Protein 5CU1 (pdb70)

Foldseek 3Di:
DPVLLVQLVVLVVVVCVVDCVNVVVDDDPVDWDFDDADDDDALLLVVLLPDPAFDDDPFVSNSVSVNSCSVVFDWDDPQVPFPDDPLDRRFWTKTWCEDDNHGTYDQFKTKMKTKGDAADKFAWKFAQWKKKKAWRGDWWKKAWPPDDIDIDDHRDMDIDDHGTIMMIHHHHGMTMIMMMTGDPPPDDMDHPCRPDD

B-factor: mean 24.88, std 7.74, range [12.27, 68.09]

CATH classification: 2.60.120.10

Nearest PDB structures (foldseek):
  5cu1-assembly1_A  TM=1.005E+00  e=5.535E-42  Ruegeria pomeroyi DSS-3
  4b29-assembly1_A  TM=9.400E-01  e=4.098E-20  Roseovarius nubinhibens ISM
  4la3-assembly2_B  TM=9.468E-01  e=1.507E-19  Ruegeria lacuscaerulensis ITI-1157
  5jso-assembly1_A  TM=9.497E-01  e=9.433E-19  Ruegeria lacuscaerulensis ITI-1157
  3es1-assembly1_A-2  TM=7.128E-01  e=2.298E-06  Novosphingobium aromaticivorans DSM 12444

Sequence (197 aa):
TDPAFQNLLAEFQALHAREPALAGFVALPDSLTPQPVTPVRIPPAALMESDPDLTTTAYAAIRDAFIAAGAVAQWRLTYQGSRLGADFMDRFACYCLIGEGGPFASDSLAAYVVYMPAGLYYPFHQHPAEEIYFILAGEAEFLMEGHPPRRLGPGDHVFHPSGHPHATRTYDRPFMALVLWRGDLETAPVLTYPEGE

Solvent-accessible surface area: 8522 Å² total; per-residue (Å²): 126,52,100,28,10,104,86,0,22,54,42,0,45,44,0,9,79,137,30,107,27,0,45,63,16,22,77,34,50,104,84,24,95,84,63,130,28,95,92,56,127,18,70,0,0,44,68,3,76,81,35,133,46,10,79,38,108,69,20,43,57,4,45,68,9,0,40,62,0,0,69,41,2,52,4,63,58,33,22,132,82,48,86,26,33,63,91,6,27,60,71,17,1,10,1,3,0,1,11,155,20,0,8,12,31,29,141,55,1,2,0,16,1,6,2,0,14,37,46,9,48,9,4,39,4,48,6,54,1,52,4,9,7,1,0,0,0,2,50,3,26,8,30,30,88,71,108,107,81,106,136,2,12,43,21,53,70,13,78,2,51,65,36,44,14,5,1,3,86,4,103,114,63,4,0,0,0,1,5,0,12,80,58,63,42,166,57,61,18,85,16,32,98,83,170,40,97

Organism: Ruegeria pomeroyi (strain ATCC 700808 / DSM 15171 / DSS-3) (NCBI:txid246200)

Structure (mmCIF, N/CA/C/O backbone):
data_5CU1
#
_entry.id   5CU1
#
_cell.length_a   62.582
_cell.length_b   69.878
_cell.length_c   49.731
_cell.angle_alpha   90.00
_cell.angle_beta   90.00
_cell.angle_gamma   90.00
#
_symmetry.space_group_name_H-M   'P 21 21 2'
#
loop_
_entity.id
_entity.type
_entity.pdbx_description
1 polymer 'DMSP lyase'
2 non-polymer 'FE (III) ION'
3 water water
#
loop_
_atom_site.group_PDB
_atom_site.id
_atom_site.type_symbol
_atom_site.label_atom_id
_atom_site.label_alt_id
_atom_site.label_comp_id
_atom_site.label_asym_id
_atom_site.label_entity_id
_atom_site.label_seq_id
_atom_site.pdbx_PDB_ins_code
_atom_site.Cartn_x
_atom_site.Cartn_y
_atom_site.Cartn_z
_atom_site.occupancy
_atom_site.B_iso_or_equiv
_atom_site.auth_seq_id
_atom_site.auth_comp_id
_atom_site.auth_asym_id
_atom_site.auth_atom_id
_atom_site.pdbx_PDB_model_num
ATOM 1 N N . THR A 1 15 ? -8.214 21.924 -26.350 1.00 45.27 4 THR A N 1
ATOM 2 C CA . THR A 1 15 ? -7.032 21.358 -27.105 1.00 43.00 4 THR A CA 1
ATOM 3 C C . THR A 1 15 ? -6.722 19.910 -27.289 1.00 37.44 4 THR A C 1
ATOM 4 O O . THR A 1 15 ? -6.968 19.599 -28.255 1.00 42.13 4 THR A O 1
ATOM 8 N N . ASP A 1 16 ? -6.119 19.104 -26.436 1.00 32.66 5 ASP A N 1
ATOM 9 C CA . ASP A 1 16 ? -5.806 17.734 -26.738 1.00 33.15 5 ASP A CA 1
ATOM 10 C C . ASP A 1 16 ? -6.997 17.072 -27.003 1.00 37.05 5 ASP A C 1
ATOM 11 O O . ASP A 1 16 ? -7.865 17.139 -26.228 1.00 36.86 5 ASP A O 1
ATOM 16 N N . PRO A 1 17 ? -7.087 16.422 -28.236 1.00 35.54 6 PRO A N 1
ATOM 17 C CA . PRO A 1 17 ? -8.416 15.782 -28.458 1.00 32.02 6 PRO A CA 1
ATOM 18 C C . PRO A 1 17 ? -8.846 14.702 -27.422 1.00 34.28 6 PRO A C 1
ATOM 19 O O . PRO A 1 17 ? -9.932 14.525 -27.377 1.00 38.50 6 PRO A O 1
ATOM 23 N N . ALA A 1 18 ? -7.990 14.029 -26.680 1.00 34.05 7 ALA A N 1
ATOM 24 C CA . ALA A 1 18 ? -8.403 13.247 -25.571 1.00 28.29 7 ALA A CA 1
ATOM 25 C C . ALA A 1 18 ? -9.392 14.134 -24.663 1.00 29.52 7 ALA A C 1
ATOM 26 O O . ALA A 1 18 ? -10.421 13.730 -24.378 1.00 32.97 7 ALA A O 1
ATOM 28 N N . PHE A 1 19 ? -9.020 15.322 -24.238 1.00 29.26 8 PHE A N 1
ATOM 29 C CA . PHE A 1 19 ? -9.773 16.208 -23.443 1.00 27.22 8 PHE A CA 1
ATOM 30 C C . PHE A 1 19 ? -11.013 16.726 -24.036 1.00 29.16 8 PHE A C 1
ATOM 31 O O . PHE A 1 19 ? -11.938 16.793 -23.374 1.00 26.81 8 PHE A O 1
ATOM 39 N N . GLN A 1 20 ? -10.978 16.987 -25.327 1.00 27.01 9 GLN A N 1
ATOM 40 C CA . GLN A 1 20 ? -12.086 17.254 -26.162 1.00 29.35 9 GLN A CA 1
ATOM 41 C C . GLN A 1 20 ? -13.149 16.228 -26.070 1.00 32.10 9 GLN A C 1
ATOM 42 O O . GLN A 1 20 ? -14.075 16.584 -25.620 1.00 33.18 9 GLN A O 1
ATOM 48 N N . ASN A 1 21 ? -12.961 14.966 -26.444 1.00 30.45 10 ASN A N 1
ATOM 49 C CA . ASN A 1 21 ? -13.882 13.961 -26.229 1.00 32.15 10 ASN A CA 1
ATOM 50 C C . ASN A 1 21 ? -14.470 13.803 -24.830 1.00 33.02 10 ASN A C 1
ATOM 51 O O . ASN A 1 21 ? -15.550 13.439 -24.741 1.00 28.42 10 ASN A O 1
ATOM 56 N N . LEU A 1 22 ? -13.653 14.006 -23.804 1.00 30.23 11 LEU A N 1
ATOM 57 C CA . LEU A 1 22 ? -13.967 13.950 -22.392 1.00 29.49 11 LEU A CA 1
ATOM 58 C C . LEU A 1 22 ? -14.970 14.967 -21.925 1.00 28.38 11 LEU A C 1
ATOM 59 O O . LEU A 1 22 ? -15.923 14.592 -21.547 1.00 31.65 11 LEU A O 1
ATOM 64 N N . LEU A 1 23 ? -14.757 16.190 -22.189 1.00 23.70 12 LEU A N 1
ATOM 65 C CA . LEU A 1 23 ? -15.713 17.191 -22.033 1.00 29.63 12 LEU A CA 1
ATOM 66 C C . LEU A 1 23 ? -17.185 16.982 -22.546 1.00 28.18 12 LEU A C 1
ATOM 67 O O . LEU A 1 23 ? -18.077 17.117 -21.869 1.00 28.71 12 LEU A O 1
ATOM 72 N N . ALA A 1 24 ? -17.261 16.610 -23.774 1.00 27.53 13 ALA A N 1
ATOM 73 C CA . ALA A 1 24 ? -18.335 16.108 -24.445 1.00 26.45 13 ALA A CA 1
ATOM 74 C C . ALA A 1 24 ? -19.019 14.886 -23.943 1.00 27.94 13 ALA A C 1
ATOM 75 O O . ALA A 1 24 ? -20.167 14.870 -23.991 1.00 27.22 13 ALA A O 1
ATOM 77 N N . GLU A 1 25 ? -18.273 13.985 -23.332 1.00 26.65 14 GLU A N 1
ATOM 78 C CA . GLU A 1 25 ? -18.869 12.976 -22.573 1.00 28.65 14 GLU A CA 1
ATOM 79 C C . GLU A 1 25 ? -19.399 13.410 -21.193 1.00 29.03 14 GLU A C 1
ATOM 80 O O . GLU A 1 25 ? -20.371 12.968 -20.865 1.00 25.65 14 GLU A O 1
ATOM 86 N N . PHE A 1 26 ? -18.718 14.350 -20.553 1.00 26.29 15 PHE A N 1
ATOM 87 C CA . PHE A 1 26 ? -19.140 15.051 -19.403 1.00 24.16 15 PHE A CA 1
ATOM 88 C C . PHE A 1 26 ? -20.473 15.825 -19.518 1.00 24.71 15 PHE A C 1
ATOM 89 O O . PHE A 1 26 ? -21.267 15.591 -18.744 1.00 21.50 15 PHE A O 1
ATOM 97 N N . GLN A 1 27 ? -20.563 16.674 -20.521 1.00 25.41 16 GLN A N 1
ATOM 98 C CA . GLN A 1 27 ? -21.631 17.566 -20.862 1.00 26.65 16 GLN A CA 1
ATOM 99 C C . GLN A 1 27 ? -22.944 16.855 -21.101 1.00 28.39 16 GLN A C 1
ATOM 100 O O . GLN A 1 27 ? -23.962 17.281 -20.698 1.00 27.96 16 GLN A O 1
ATOM 106 N N . ALA A 1 28 ? -22.837 15.749 -21.806 1.00 26.73 17 ALA A N 1
ATOM 107 C CA . ALA A 1 28 ? -23.911 14.830 -22.056 1.00 24.50 17 ALA A CA 1
ATOM 108 C C . ALA A 1 28 ? -24.308 14.059 -20.976 1.00 25.51 17 ALA A C 1
ATOM 109 O O . ALA A 1 28 ? -25.334 13.902 -20.898 1.00 37.16 17 ALA A O 1
ATOM 111 N N . LEU A 1 29 ? -23.566 13.707 -19.993 1.00 27.73 18 LEU A N 1
ATOM 112 C CA . LEU A 1 29 ? -24.069 12.991 -18.811 1.00 25.76 18 LEU A CA 1
ATOM 113 C C . LEU A 1 29 ? -24.621 13.747 -17.772 1.00 22.14 18 LEU A C 1
ATOM 114 O O . LEU A 1 29 ? -25.387 13.322 -17.125 1.00 24.18 18 LEU A O 1
ATOM 119 N N . HIS A 1 30 ? -24.223 14.927 -17.725 1.00 25.12 19 HIS A N 1
ATOM 120 C CA . HIS A 1 30 ? -24.652 15.923 -16.920 1.00 25.44 19 HIS A CA 1
ATOM 121 C C . HIS A 1 30 ? -26.065 16.203 -17.220 1.00 29.52 19 HIS A C 1
ATOM 122 O O . HIS A 1 30 ? -26.839 16.108 -16.381 1.00 32.65 19 HIS A O 1
ATOM 129 N N . ALA A 1 31 ? -26.297 16.458 -18.433 1.00 23.25 20 ALA A N 1
ATOM 130 C CA . ALA A 1 31 ? -27.513 16.456 -18.946 1.00 29.15 20 ALA A CA 1
ATOM 131 C C . ALA A 1 31 ? -28.427 15.275 -18.767 1.00 32.79 20 ALA A C 1
ATOM 132 O O . ALA A 1 31 ? -29.476 15.524 -18.463 1.00 38.65 20 ALA A O 1
ATOM 134 N N . ARG A 1 32 ? -28.030 14.059 -18.839 1.00 26.82 21 ARG A N 1
ATOM 135 C CA . ARG A 1 32 ? -28.864 12.926 -18.606 1.00 27.27 21 ARG A CA 1
ATOM 136 C C . ARG A 1 32 ? -29.185 12.495 -17.208 1.00 29.50 21 ARG A C 1
ATOM 137 O O . ARG A 1 32 ? -30.028 11.708 -16.981 1.00 29.87 21 ARG A O 1
ATOM 145 N N . GLU A 1 33 ? -28.466 13.060 -16.300 1.00 25.80 22 GLU A N 1
ATOM 146 C CA . GLU A 1 33 ? -28.427 12.735 -14.955 1.00 22.36 22 GLU A CA 1
ATOM 147 C C . GLU A 1 33 ? -28.847 13.800 -14.025 1.00 21.17 22 GLU A C 1
ATOM 148 O O . GLU A 1 33 ? -28.182 14.626 -13.784 1.00 22.49 22 GLU A O 1
ATOM 154 N N . PRO A 1 34 ? -30.012 13.690 -13.417 1.00 23.54 23 PRO A N 1
ATOM 155 C CA . PRO A 1 34 ? -30.577 14.740 -12.575 1.00 22.30 23 PRO A CA 1
ATOM 156 C C . PRO A 1 34 ? -29.826 15.189 -11.347 1.00 22.45 23 PRO A C 1
ATOM 157 O O . PRO A 1 34 ? -29.896 16.271 -10.964 1.00 22.74 23 PRO A O 1
ATOM 161 N N . ALA A 1 35 ? -29.084 14.302 -10.767 1.00 20.86 24 ALA A N 1
ATOM 162 C CA . ALA A 1 35 ? -28.314 14.566 -9.597 1.00 20.23 24 ALA A CA 1
ATOM 163 C C . ALA A 1 35 ? -27.104 15.457 -9.980 1.00 21.56 24 ALA A C 1
ATOM 164 O O . ALA A 1 35 ? -26.786 16.213 -9.278 1.00 24.84 24 ALA A O 1
ATOM 166 N N . LEU A 1 36 ? -26.607 15.371 -11.140 1.00 21.00 25 LEU A N 1
ATOM 167 C CA . LEU A 1 36 ? -25.616 16.237 -11.675 1.00 21.66 25 LEU A CA 1
ATOM 168 C C . LEU A 1 36 ? -26.073 17.622 -12.068 1.00 23.17 25 LEU A C 1
ATOM 169 O O . LEU A 1 36 ? -25.599 18.546 -11.665 1.00 25.43 25 LEU A O 1
ATOM 174 N N . ALA A 1 37 ? -27.086 17.629 -12.861 1.00 28.43 26 ALA A N 1
ATOM 175 C CA . ALA A 1 37 ? -27.786 18.757 -13.375 1.00 24.87 26 ALA A CA 1
ATOM 176 C C . ALA A 1 37 ? -28.497 19.552 -12.336 1.00 22.39 26 ALA A C 1
ATOM 177 O O . ALA A 1 37 ? -28.467 20.650 -12.397 1.00 27.43 26 ALA A O 1
ATOM 179 N N . GLY A 1 38 ? -29.043 18.919 -11.335 1.00 23.11 27 GLY A N 1
ATOM 180 C CA . GLY A 1 38 ? -29.390 19.523 -10.103 1.00 22.95 27 GLY A CA 1
ATOM 181 C C . GLY A 1 38 ? -28.401 20.171 -9.212 1.00 24.20 27 GLY A C 1
ATOM 182 O O . GLY A 1 38 ? -28.731 21.015 -8.564 1.00 28.16 27 GLY A O 1
ATOM 183 N N . PHE A 1 39 ? -27.178 19.733 -9.226 1.00 22.33 28 PHE A N 1
ATOM 184 C CA . PHE A 1 39 ? -26.085 20.302 -8.454 1.00 23.62 28 PHE A CA 1
ATOM 185 C C . PHE A 1 39 ? -25.498 21.569 -8.918 1.00 19.06 28 PHE A C 1
ATOM 186 O O . PHE A 1 39 ? -25.261 22.304 -8.291 1.00 21.28 28 PHE A O 1
ATOM 194 N N . VAL A 1 40 ? -25.408 21.687 -10.151 1.00 22.24 29 VAL A N 1
ATOM 195 C CA . VAL A 1 40 ? -24.752 22.672 -10.918 1.00 25.37 29 VAL A CA 1
ATOM 196 C C . VAL A 1 40 ? -25.234 22.691 -12.427 1.00 29.41 29 VAL A C 1
ATOM 197 O O . VAL A 1 40 ? -25.402 21.813 -13.030 1.00 28.39 29 VAL A O 1
ATOM 201 N N . ALA A 1 41 ? -25.438 23.826 -12.918 1.00 32.13 30 ALA A N 1
ATOM 202 C CA . ALA A 1 41 ? -25.556 24.135 -14.281 1.00 36.25 30 ALA A CA 1
ATOM 203 C C . ALA A 1 41 ? -24.307 24.259 -14.953 1.00 34.10 30 ALA A C 1
ATOM 204 O O . ALA A 1 41 ? -23.418 24.827 -14.489 1.00 35.57 30 ALA A O 1
ATOM 206 N N . LEU A 1 42 ? -24.305 23.677 -16.095 1.00 35.71 31 LEU A N 1
ATOM 207 C CA . LEU A 1 42 ? -23.201 23.628 -17.004 1.00 34.36 31 LEU A CA 1
ATOM 208 C C . LEU A 1 42 ? -23.236 24.898 -17.720 1.00 45.90 31 LEU A C 1
ATOM 209 O O . LEU A 1 42 ? -24.290 25.341 -18.135 1.00 47.85 31 LEU A O 1
ATOM 214 N N . PRO A 1 43 ? -22.011 25.602 -17.692 1.00 50.46 32 PRO A N 1
ATOM 215 C CA . PRO A 1 43 ? -22.100 26.951 -18.234 1.00 46.11 32 PRO A CA 1
ATOM 216 C C . PRO A 1 43 ? -21.992 27.013 -19.616 1.00 49.02 32 PRO A C 1
ATOM 217 O O . PRO A 1 43 ? -22.422 28.003 -20.076 1.00 57.83 32 PRO A O 1
ATOM 221 N N . ASP A 1 44 ? -21.409 26.034 -20.222 1.00 44.73 33 ASP A N 1
ATOM 222 C CA . ASP A 1 44 ? -21.394 25.737 -21.641 1.00 59.82 33 ASP A CA 1
ATOM 223 C C . ASP A 1 44 ? -20.310 26.364 -22.800 1.00 64.76 33 ASP A C 1
ATOM 224 O O . ASP A 1 44 ? -20.384 26.204 -24.019 1.00 59.10 33 ASP A O 1
ATOM 229 N N . SER A 1 45 ? -19.186 26.779 -22.286 1.00 63.59 34 SER A N 1
ATOM 230 C CA . SER A 1 45 ? -18.788 28.063 -21.968 1.00 58.63 34 SER A CA 1
ATOM 231 C C . SER A 1 45 ? -17.680 27.960 -21.036 1.00 52.11 34 SER A C 1
ATOM 232 O O . SER A 1 45 ? -17.655 28.621 -20.082 1.00 55.04 34 SER A O 1
ATOM 235 N N . LEU A 1 46 ? -16.694 27.188 -21.419 1.00 49.90 35 LEU A N 1
ATOM 236 C CA . LEU A 1 46 ? -15.509 27.050 -20.574 1.00 46.03 35 LEU A CA 1
ATOM 237 C C . LEU A 1 46 ? -14.183 27.495 -21.294 1.00 39.95 35 LEU A C 1
ATOM 238 O O . LEU A 1 46 ? -13.873 27.040 -22.290 1.00 46.48 35 LEU A O 1
ATOM 243 N N . THR A 1 47 ? -13.469 28.392 -20.744 1.00 38.58 36 THR A N 1
ATOM 244 C CA . THR A 1 47 ? -12.201 28.857 -21.233 1.00 37.83 36 THR A CA 1
ATOM 245 C C . THR A 1 47 ? -11.079 27.893 -21.217 1.00 37.08 36 THR A C 1
ATOM 246 O O . THR A 1 47 ? -10.690 27.494 -20.178 1.00 36.27 36 THR A O 1
ATOM 250 N N . PRO A 1 48 ? -10.401 27.609 -22.334 1.00 35.45 37 PRO A N 1
ATOM 251 C CA . PRO A 1 48 ? -9.333 26.600 -22.368 1.00 34.76 37 PRO A CA 1
ATOM 252 C C . PRO A 1 48 ? -8.059 26.985 -21.742 1.00 30.45 37 PRO A C 1
ATOM 253 O O . PRO A 1 48 ? -7.943 28.125 -21.762 1.00 37.76 37 PRO A O 1
ATOM 257 N N . GLN A 1 49 ? -7.213 26.112 -21.152 1.00 31.89 38 GLN A N 1
ATOM 258 C CA . GLN A 1 49 ? -6.113 26.428 -20.469 1.00 30.75 38 GLN A CA 1
ATOM 259 C C . GLN A 1 49 ? -5.236 25.325 -20.643 1.00 31.98 38 GLN A C 1
ATOM 260 O O . GLN A 1 49 ? -5.633 24.281 -20.646 1.00 40.43 38 GLN A O 1
ATOM 266 N N . PRO A 1 50 ? -3.917 25.688 -20.808 1.00 33.39 39 PRO A N 1
ATOM 267 C CA . PRO A 1 50 ? -2.992 24.566 -20.861 1.00 34.71 39 PRO A CA 1
ATOM 268 C C . PRO A 1 50 ? -2.779 23.609 -19.570 1.00 37.45 39 PRO A C 1
ATOM 269 O O . PRO A 1 50 ? -2.839 24.066 -18.533 1.00 35.25 39 PRO A O 1
ATOM 273 N N . VAL A 1 51 ? -2.514 22.338 -19.746 1.00 31.77 40 VAL A N 1
ATOM 274 C CA . VAL A 1 51 ? -2.256 21.399 -18.748 1.00 28.78 40 VAL A CA 1
ATOM 275 C C . VAL A 1 51 ? -0.888 20.972 -18.932 1.00 34.65 40 VAL A C 1
ATOM 276 O O . VAL A 1 51 ? -0.658 20.366 -19.794 1.00 40.99 40 VAL A O 1
ATOM 280 N N . THR A 1 52 ? -0.019 21.172 -17.999 1.00 31.18 41 THR A N 1
ATOM 281 C CA . THR A 1 52 ? 1.152 20.369 -17.800 1.00 31.63 41 THR A CA 1
ATOM 282 C C . THR A 1 52 ? 0.993 18.921 -17.344 1.00 33.18 41 THR A C 1
ATOM 283 O O . THR A 1 52 ? 0.695 18.693 -16.293 1.00 33.51 41 THR A O 1
ATOM 287 N N . PRO A 1 53 ? 1.221 17.891 -18.295 1.00 39.85 42 PRO A N 1
ATOM 288 C CA . PRO A 1 53 ? 1.194 16.518 -17.782 1.00 31.63 42 PRO A CA 1
ATOM 289 C C . PRO A 1 53 ? 2.176 16.084 -16.651 1.00 35.16 42 PRO A C 1
ATOM 290 O O . PRO A 1 53 ? 3.302 16.499 -16.611 1.00 30.12 42 PRO A O 1
ATOM 294 N N . VAL A 1 54 ? 1.601 15.319 -15.724 1.00 30.64 43 VAL A N 1
ATOM 295 C CA . VAL A 1 54 ? 2.214 14.652 -14.717 1.00 22.94 43 VAL A CA 1
ATOM 296 C C . VAL A 1 54 ? 1.673 13.258 -14.708 1.00 27.47 43 VAL A C 1
ATOM 297 O O . VAL A 1 54 ? 0.580 13.095 -14.615 1.00 23.82 43 VAL A O 1
ATOM 301 N N . ARG A 1 55 ? 2.550 12.257 -14.862 1.00 31.16 44 ARG A N 1
ATOM 302 C CA . ARG A 1 55 ? 2.269 10.842 -14.706 1.00 23.63 44 ARG A CA 1
ATOM 303 C C . ARG A 1 55 ? 2.702 10.347 -13.410 1.00 25.67 44 ARG A C 1
ATOM 304 O O . ARG A 1 55 ? 3.777 10.682 -12.965 1.00 26.86 44 ARG A O 1
ATOM 312 N N . ILE A 1 56 ? 1.820 9.519 -12.874 1.00 26.68 45 ILE A N 1
ATOM 313 C CA . ILE A 1 56 ? 1.877 8.753 -11.669 1.00 22.23 45 ILE A CA 1
ATOM 314 C C . ILE A 1 56 ? 1.440 7.366 -11.837 1.00 18.39 45 ILE A C 1
ATOM 315 O O . ILE A 1 56 ? 0.780 7.139 -12.566 1.00 19.43 45 ILE A O 1
ATOM 320 N N . PRO A 1 57 ? 1.932 6.455 -11.068 1.00 17.91 46 PRO A N 1
ATOM 321 C CA . PRO A 1 57 ? 1.554 5.060 -11.118 1.00 18.55 46 PRO A CA 1
ATOM 322 C C . PRO A 1 57 ? 0.063 4.671 -11.049 1.00 25.97 46 PRO A C 1
ATOM 323 O O . PRO A 1 57 ? -0.336 3.863 -11.670 1.00 17.72 46 PRO A O 1
ATOM 327 N N . PRO A 1 58 ? -0.667 5.519 -10.166 1.00 23.71 47 PRO A N 1
ATOM 328 C CA . PRO A 1 58 ? -2.080 5.339 -10.224 1.00 20.78 47 PRO A CA 1
ATOM 329 C C . PRO A 1 58 ? -2.762 5.359 -11.501 1.00 21.67 47 PRO A C 1
ATOM 330 O O . PRO A 1 58 ? -3.644 4.831 -11.526 1.00 20.18 47 PRO A O 1
ATOM 334 N N . ALA A 1 59 ? -2.309 6.122 -12.460 1.00 24.84 48 ALA A N 1
ATOM 335 C CA . ALA A 1 59 ? -2.745 6.247 -13.848 1.00 23.11 48 ALA A CA 1
ATOM 336 C C . ALA A 1 59 ? -2.630 4.986 -14.602 1.00 25.07 48 ALA A C 1
ATOM 337 O O . ALA A 1 59 ? -3.456 4.562 -15.058 1.00 28.47 48 ALA A O 1
ATOM 339 N N . ALA A 1 60 ? -1.509 4.365 -14.550 1.00 27.96 49 ALA A N 1
ATOM 340 C CA . ALA A 1 60 ? -1.272 2.995 -14.880 1.00 27.44 49 ALA A CA 1
ATOM 341 C C . ALA A 1 60 ? -2.238 2.048 -14.338 1.00 26.11 49 ALA A C 1
ATOM 342 O O . ALA A 1 60 ? -2.732 1.341 -15.035 1.00 28.34 49 ALA A O 1
ATOM 344 N N . LEU A 1 61 ? -2.466 2.060 -13.080 1.00 22.52 50 LEU A N 1
ATOM 345 C CA . LEU A 1 61 ? -3.536 1.367 -12.454 1.00 19.99 50 LEU A CA 1
ATOM 346 C C . LEU A 1 61 ? -4.933 1.511 -13.043 1.00 20.89 50 LEU A C 1
ATOM 347 O O . LEU A 1 61 ? -5.513 0.631 -13.219 1.00 28.40 50 LEU A O 1
ATOM 352 N N . MET A 1 62 ? -5.403 2.673 -13.269 1.00 23.18 51 MET A N 1
ATOM 353 C CA . MET A 1 62 ? -6.632 2.997 -13.887 1.00 25.22 51 MET A CA 1
ATOM 354 C C . MET A 1 62 ? -6.761 2.508 -15.257 1.00 25.22 51 MET A C 1
ATOM 355 O O . MET A 1 62 ? -7.700 2.044 -15.516 1.00 23.71 51 MET A O 1
ATOM 360 N N . GLU A 1 63 ? -5.753 2.687 -16.067 1.00 20.95 52 GLU A N 1
ATOM 361 C CA . GLU A 1 63 ? -5.713 2.165 -17.343 1.00 27.01 52 GLU A CA 1
ATOM 362 C C . GLU A 1 63 ? -5.701 0.624 -17.552 1.00 30.43 52 GLU A C 1
ATOM 363 O O . GLU A 1 63 ? -6.331 0.115 -18.324 1.00 30.98 52 GLU A O 1
ATOM 369 N N . SER A 1 64 ? -5.013 0.005 -16.700 1.00 24.04 53 SER A N 1
ATOM 370 C CA . SER A 1 64 ? -4.969 -1.325 -16.493 1.00 25.07 53 SER A CA 1
ATOM 371 C C . SER A 1 64 ? -6.092 -2.129 -15.871 1.00 24.27 53 SER A C 1
ATOM 372 O O . SER A 1 64 ? -6.202 -3.129 -16.227 1.00 25.18 53 SER A O 1
ATOM 375 N N . ASP A 1 65 ? -6.791 -1.634 -14.885 1.00 25.34 54 ASP A N 1
ATOM 376 C CA . ASP A 1 65 ? -7.845 -2.310 -14.120 1.00 26.38 54 ASP A CA 1
ATOM 377 C C . ASP A 1 65 ? -8.941 -3.027 -14.969 1.00 21.63 54 ASP A C 1
ATOM 378 O O . ASP A 1 65 ? -9.491 -2.534 -15.786 1.00 19.38 54 ASP A O 1
ATOM 383 N N . PRO A 1 66 ? -8.993 -4.388 -14.715 1.00 22.90 55 PRO A N 1
ATOM 384 C CA . PRO A 1 66 ? -9.926 -5.156 -15.525 1.00 23.71 55 PRO A CA 1
ATOM 385 C C . PRO A 1 66 ? -11.393 -5.216 -15.045 1.00 23.95 55 PRO A C 1
ATOM 386 O O . PRO A 1 66 ? -12.157 -5.805 -15.710 1.00 21.73 55 PRO A O 1
ATOM 390 N N . ASP A 1 67 ? -11.678 -4.551 -13.953 1.00 21.88 56 ASP A N 1
ATOM 391 C CA . ASP A 1 67 ? -12.743 -4.692 -13.115 1.00 20.81 56 ASP A CA 1
ATOM 392 C C . ASP A 1 67 ? -13.438 -3.432 -12.803 1.00 22.12 56 ASP A C 1
ATOM 393 O O . ASP A 1 67 ? -14.054 -3.340 -11.952 1.00 25.60 56 ASP A O 1
ATOM 398 N N . LEU A 1 68 ? -13.274 -2.463 -13.615 1.00 21.96 57 LEU A N 1
ATOM 399 C CA . LEU A 1 68 ? -14.064 -1.220 -13.656 1.00 21.67 57 LEU A CA 1
ATOM 400 C C . LEU A 1 68 ? -15.332 -1.322 -14.620 1.00 19.07 57 LEU A C 1
ATOM 401 O O . LEU A 1 68 ? -15.422 -0.722 -15.540 1.00 22.25 57 LEU A O 1
ATOM 406 N N . THR A 1 69 ? -16.157 -2.260 -14.286 1.00 20.37 58 THR A N 1
ATOM 407 C CA . THR A 1 69 ? -17.578 -2.599 -14.524 1.00 26.74 58 THR A CA 1
ATOM 408 C C . THR A 1 69 ? -18.651 -1.536 -14.514 1.00 23.19 58 THR A C 1
ATOM 409 O O . THR A 1 69 ? -18.733 -0.858 -13.640 1.00 24.54 58 THR A O 1
ATOM 413 N N . THR A 1 70 ? -19.393 -1.447 -15.522 1.00 22.12 59 THR A N 1
ATOM 414 C CA . THR A 1 70 ? -20.501 -0.546 -15.584 1.00 25.60 59 THR A CA 1
ATOM 415 C C . THR A 1 70 ? -21.875 -1.063 -16.166 1.00 38.51 59 THR A C 1
ATOM 416 O O . THR A 1 70 ? -21.990 -2.048 -16.788 1.00 33.98 59 THR A O 1
ATOM 420 N N . THR A 1 71 ? -22.861 -0.193 -16.038 1.00 35.88 60 THR A N 1
ATOM 421 C CA . THR A 1 71 ? -24.167 -0.224 -16.652 1.00 36.04 60 THR A CA 1
ATOM 422 C C . THR A 1 71 ? -24.237 0.669 -17.822 1.00 30.57 60 THR A C 1
ATOM 423 O O . THR A 1 71 ? -24.103 0.279 -18.838 1.00 29.26 60 THR A O 1
ATOM 427 N N . ALA A 1 72 ? -24.347 1.905 -17.583 1.00 33.13 61 ALA A N 1
ATOM 428 C CA . ALA A 1 72 ? -24.606 2.901 -18.516 1.00 27.34 61 ALA A CA 1
ATOM 429 C C . ALA A 1 72 ? -23.573 3.925 -18.853 1.00 24.61 61 ALA A C 1
ATOM 430 O O . ALA A 1 72 ? -23.916 4.716 -19.518 1.00 26.47 61 ALA A O 1
ATOM 432 N N . TYR A 1 73 ? -22.338 3.800 -18.434 1.00 22.79 62 TYR A N 1
ATOM 433 C CA . TYR A 1 73 ? -21.310 4.791 -18.231 1.00 19.29 62 TYR A CA 1
ATOM 434 C C . TYR A 1 73 ? -19.915 4.443 -18.751 1.00 24.06 62 TYR A C 1
ATOM 435 O O . TYR A 1 73 ? -19.049 5.075 -18.505 1.00 25.92 62 TYR A O 1
ATOM 444 N N . ALA A 1 74 ? -19.808 3.525 -19.656 1.00 21.42 63 ALA A N 1
ATOM 445 C CA . ALA A 1 74 ? -18.632 3.162 -20.398 1.00 22.61 63 ALA A CA 1
ATOM 446 C C . ALA A 1 74 ? -18.017 4.131 -21.197 1.00 25.09 63 ALA A C 1
ATOM 447 O O . ALA A 1 74 ? -16.896 4.221 -21.208 1.00 27.22 63 ALA A O 1
ATOM 449 N N . ALA A 1 75 ? -18.729 5.024 -21.809 1.00 28.07 64 ALA A N 1
ATOM 450 C CA . ALA A 1 75 ? -18.078 6.064 -22.614 1.00 27.16 64 ALA A CA 1
ATOM 451 C C . ALA A 1 75 ? -17.127 7.009 -21.945 1.00 29.44 64 ALA A C 1
ATOM 452 O O . ALA A 1 75 ? -16.162 7.253 -22.397 1.00 27.62 64 ALA A O 1
ATOM 454 N N . ILE A 1 76 ? -17.602 7.492 -20.837 1.00 29.83 65 ILE A N 1
ATOM 455 C CA . ILE A 1 76 ? -16.993 8.470 -20.014 1.00 26.04 65 ILE A CA 1
ATOM 456 C C . ILE A 1 76 ? -15.917 7.941 -19.249 1.00 21.75 65 ILE A C 1
ATOM 457 O O . ILE A 1 76 ? -15.025 8.513 -19.190 1.00 26.32 65 ILE A O 1
ATOM 462 N N . ARG A 1 77 ? -16.114 6.816 -18.714 1.00 22.91 66 ARG A N 1
ATOM 463 C CA . ARG A 1 77 ? -15.146 6.017 -18.223 1.00 25.28 66 ARG A CA 1
ATOM 464 C C . ARG A 1 77 ? -13.923 5.826 -19.121 1.00 29.82 66 ARG A C 1
ATOM 465 O O . ARG A 1 77 ? -12.954 6.008 -18.686 1.00 27.41 66 ARG A O 1
ATOM 473 N N . ASP A 1 78 ? -14.094 5.401 -20.336 1.00 30.76 67 ASP A N 1
ATOM 474 C CA . ASP A 1 78 ? -13.117 5.217 -21.358 1.00 27.94 67 ASP A CA 1
ATOM 475 C C . ASP A 1 78 ? -12.407 6.465 -21.731 1.00 28.53 67 ASP A C 1
ATOM 476 O O . ASP A 1 78 ? -11.309 6.515 -21.766 1.00 27.16 67 ASP A O 1
ATOM 481 N N . ALA A 1 79 ? -13.161 7.483 -21.814 1.00 29.82 68 ALA A N 1
ATOM 482 C CA . ALA A 1 79 ? -12.720 8.789 -21.899 1.00 24.26 68 ALA A CA 1
ATOM 483 C C . ALA A 1 79 ? -11.901 9.358 -20.781 1.00 24.04 68 ALA A C 1
ATOM 484 O O . ALA A 1 79 ? -10.961 9.726 -21.035 1.00 26.75 68 ALA A O 1
ATOM 486 N N . PHE A 1 80 ? -12.218 9.098 -19.565 1.00 23.30 69 PHE A N 1
ATOM 487 C CA . PHE A 1 80 ? -11.430 9.320 -18.428 1.00 24.81 69 PHE A CA 1
ATOM 488 C C . PHE A 1 80 ? -9.947 8.635 -18.524 1.00 27.31 69 PHE A C 1
ATOM 489 O O . PHE A 1 80 ? -9.009 9.184 -18.219 1.00 24.49 69 PHE A O 1
ATOM 497 N N . ILE A 1 81 ? -9.911 7.403 -18.897 1.00 22.97 70 ILE A N 1
ATOM 498 C CA . ILE A 1 81 ? -8.832 6.681 -19.250 1.00 19.80 70 ILE A CA 1
ATOM 499 C C . ILE A 1 81 ? -8.002 7.183 -20.365 1.00 22.45 70 ILE A C 1
ATOM 500 O O . ILE A 1 81 ? -6.952 7.269 -20.189 1.00 24.52 70 ILE A O 1
ATOM 505 N N 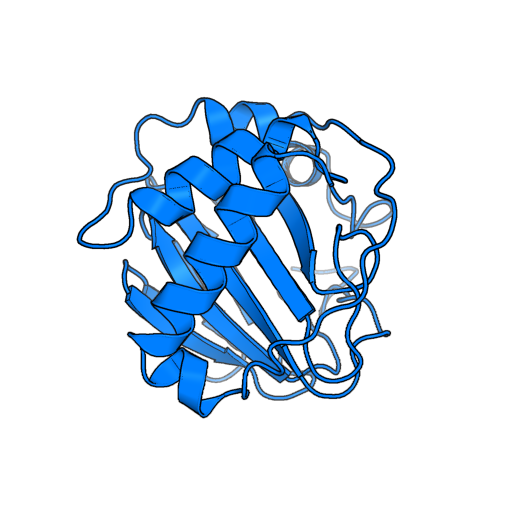. ALA A 1 82 ? -8.552 7.441 -21.494 1.00 22.06 71 ALA A N 1
ATOM 506 C CA . ALA A 1 82 ? -7.930 8.073 -22.578 1.00 25.36 71 ALA A CA 1
ATOM 507 C C . ALA A 1 82 ? -7.227 9.397 -22.388 1.00 23.86 71 ALA A C 1
ATOM 508 O O . ALA A 1 82 ? -6.179 9.481 -22.699 1.00 26.91 71 ALA A O 1
ATOM 510 N N . ALA A 1 83 ? -7.754 10.279 -21.604 1.00 23.66 72 ALA A N 1
ATOM 511 C CA . ALA A 1 83 ? -7.141 11.543 -21.245 1.00 21.78 72 ALA A CA 1
ATOM 512 C C . ALA A 1 83 ? -6.274 11.544 -20.137 1.00 24.28 72 ALA A C 1
ATOM 513 O O . ALA A 1 83 ? -5.692 12.453 -19.968 1.00 26.39 72 ALA A O 1
ATOM 515 N N . GLY A 1 84 ? -6.190 10.417 -19.476 1.00 22.40 73 GLY A N 1
ATOM 516 C CA . GLY A 1 84 ? -5.247 10.057 -18.580 1.00 19.25 73 GLY A CA 1
ATOM 517 C C . GLY A 1 84 ? -3.794 10.187 -18.978 1.00 26.02 73 GLY A C 1
ATOM 518 O O . GLY A 1 84 ? -3.013 10.480 -18.237 1.00 24.42 73 GLY A O 1
ATOM 519 N N . ALA A 1 85 ? -3.562 10.000 -20.222 1.00 24.28 74 ALA A N 1
ATOM 520 C CA . ALA A 1 85 ? -2.301 10.158 -20.847 1.00 26.80 74 ALA A CA 1
ATOM 521 C C . ALA A 1 85 ? -1.803 11.538 -20.954 1.00 26.79 74 ALA A C 1
ATOM 522 O O . ALA A 1 85 ? -0.733 11.717 -20.969 1.00 32.00 74 ALA A O 1
ATOM 524 N N . VAL A 1 86 ? -2.704 12.415 -21.000 1.00 27.78 75 VAL A N 1
ATOM 525 C CA . VAL A 1 86 ? -2.439 13.745 -21.022 1.00 29.15 75 VAL A CA 1
ATOM 526 C C . VAL A 1 86 ? -2.684 14.541 -19.813 1.00 28.38 75 VAL A C 1
ATOM 527 O O . VAL A 1 86 ? -2.264 15.575 -19.805 1.00 29.49 75 VAL A O 1
ATOM 531 N N . ALA A 1 87 ? -3.351 13.990 -18.831 1.00 29.42 76 ALA A N 1
ATOM 532 C CA . ALA A 1 87 ? -3.604 14.601 -17.502 1.00 29.27 76 ALA A CA 1
ATOM 533 C C . ALA A 1 87 ? -2.483 15.030 -16.611 1.00 26.53 76 ALA A C 1
ATOM 534 O O . ALA A 1 87 ? -1.535 14.525 -16.598 1.00 23.01 76 ALA A O 1
ATOM 536 N N . GLN A 1 88 ? -2.773 16.078 -15.925 1.00 26.89 77 GLN A N 1
ATOM 537 C CA . GLN A 1 88 ? -2.175 16.456 -14.702 1.00 24.34 77 GLN A CA 1
ATOM 538 C C . GLN A 1 88 ? -2.662 15.705 -13.427 1.00 23.78 77 GLN A C 1
ATOM 539 O O . GLN A 1 88 ? -3.466 16.102 -12.729 1.00 24.91 77 GLN A O 1
ATOM 545 N N . TRP A 1 89 ? -2.026 14.620 -13.174 1.00 23.49 78 TRP A N 1
ATOM 546 C CA . TRP A 1 89 ? -2.237 13.787 -12.064 1.00 22.79 78 TRP A CA 1
ATOM 547 C C . TRP A 1 89 ? -1.781 14.448 -10.931 1.00 23.36 78 TRP A C 1
ATOM 548 O O . TRP A 1 89 ? -0.918 15.024 -10.948 1.00 25.75 78 TRP A O 1
ATOM 559 N N . ARG A 1 90 ? -2.614 14.469 -9.961 1.00 30.51 79 ARG A N 1
ATOM 560 C CA . ARG A 1 90 ? -2.449 15.068 -8.719 1.00 23.18 79 ARG A CA 1
ATOM 561 C C . ARG A 1 90 ? -1.871 14.246 -7.655 1.00 26.23 79 ARG A C 1
ATOM 562 O O . ARG A 1 90 ? -1.925 13.128 -7.575 1.00 22.95 79 ARG A O 1
ATOM 570 N N . LEU A 1 91 ? -1.274 14.994 -6.798 1.00 29.66 80 LEU A N 1
ATOM 571 C CA . LEU A 1 91 ? -0.619 14.517 -5.639 1.00 30.10 80 LEU A CA 1
ATOM 572 C C . LEU A 1 91 ? -0.906 15.277 -4.398 1.00 32.22 80 LEU A C 1
ATOM 573 O O . LEU A 1 91 ? -0.024 15.654 -3.721 1.00 34.47 80 LEU A O 1
ATOM 578 N N . THR A 1 92 ? -2.150 15.382 -4.032 1.00 21.13 81 THR A N 1
ATOM 579 C CA . THR A 1 92 ? -2.654 15.796 -2.843 1.00 21.34 81 THR A CA 1
ATOM 580 C C . THR A 1 92 ? -2.189 14.864 -1.727 1.00 26.58 81 THR A C 1
ATOM 581 O O . THR A 1 92 ? -2.083 13.725 -1.900 1.00 30.16 81 THR A O 1
ATOM 585 N N . TYR A 1 93 ? -1.928 15.372 -0.581 1.00 30.64 82 TYR A N 1
ATOM 586 C CA . TYR A 1 93 ? -1.584 14.574 0.569 1.00 27.69 82 TYR A CA 1
ATOM 587 C C . TYR A 1 93 ? -0.199 14.149 0.643 1.00 24.79 82 TYR A C 1
ATOM 588 O O . TYR A 1 93 ? 0.081 13.624 1.389 1.00 27.27 82 TYR A O 1
ATOM 597 N N . GLN A 1 94 ? 0.611 14.624 -0.212 1.00 32.98 83 GLN A N 1
ATOM 598 C CA . GLN A 1 94 ? 2.013 14.543 -0.360 1.00 26.16 83 GLN A CA 1
ATOM 599 C C . GLN A 1 94 ? 2.829 14.442 0.787 1.00 26.32 83 GLN A C 1
ATOM 600 O O . GLN A 1 94 ? 3.479 13.472 0.882 1.00 35.84 83 GLN A O 1
ATOM 606 N N . GLY A 1 95 ? 2.842 15.380 1.616 1.00 24.81 84 GLY A N 1
ATOM 607 C CA . GLY A 1 95 ? 3.702 15.375 2.729 1.00 24.54 84 GLY A CA 1
ATOM 608 C C . GLY A 1 95 ? 3.105 15.087 4.013 1.00 25.68 84 GLY A C 1
ATOM 609 O O . GLY A 1 95 ? 3.474 15.555 4.916 1.00 23.99 84 GLY A O 1
ATOM 610 N N . SER A 1 96 ? 2.104 14.268 3.983 1.00 28.25 85 SER A N 1
ATOM 611 C CA . SER A 1 96 ? 1.386 13.708 5.073 1.00 21.22 85 SER A CA 1
ATOM 612 C C . SER A 1 96 ? 1.871 12.382 5.634 1.00 23.65 85 SER A C 1
ATOM 613 O O . SER A 1 96 ? 2.788 11.898 5.329 1.00 22.18 85 SER A O 1
ATOM 616 N N . ARG A 1 97 ? 1.010 11.840 6.462 1.00 23.22 86 ARG A N 1
ATOM 617 C CA . ARG A 1 97 ? 1.030 10.638 7.122 1.00 23.12 86 ARG A CA 1
ATOM 618 C C . ARG A 1 97 ? 0.804 9.447 6.241 1.00 22.58 86 ARG A C 1
ATOM 619 O O . ARG A 1 97 ? 1.185 8.483 6.550 1.00 23.53 86 ARG A O 1
ATOM 627 N N . LEU A 1 98 ? 0.323 9.648 5.089 1.00 19.74 87 LEU A N 1
ATOM 628 C CA . LEU A 1 98 ? 0.131 8.729 4.068 1.00 22.33 87 LEU A CA 1
ATOM 629 C C . LEU A 1 98 ? 1.304 8.402 3.179 1.00 20.55 87 LEU A C 1
ATOM 630 O O . LEU A 1 98 ? 1.952 9.106 2.707 1.00 19.22 87 LEU A O 1
ATOM 635 N N . GLY A 1 99 ? 1.502 7.173 3.127 1.00 25.55 88 GLY A N 1
ATOM 636 C CA . GLY A 1 99 ? 2.599 6.498 2.507 1.00 15.71 88 GLY A CA 1
ATOM 637 C C . GLY A 1 99 ? 2.364 6.113 1.172 1.00 14.73 88 GLY A C 1
ATOM 638 O O . GLY A 1 99 ? 1.423 6.302 0.772 1.00 19.86 88 GLY A O 1
ATOM 639 N N . ALA A 1 100 ? 3.341 5.722 0.543 1.00 18.22 89 ALA A N 1
ATOM 640 C CA . ALA A 1 100 ? 3.242 5.242 -0.751 1.00 19.44 89 ALA A CA 1
ATOM 641 C C . ALA A 1 100 ? 2.278 4.249 -1.111 1.00 18.84 89 ALA A C 1
ATOM 642 O O . ALA A 1 100 ? 2.017 4.202 -2.135 1.00 21.65 89 ALA A O 1
ATOM 644 N N . ASP A 1 101 ? 1.883 3.443 -0.215 1.00 17.38 90 ASP A N 1
ATOM 645 C CA . ASP A 1 101 ? 0.713 2.713 -0.182 1.00 20.25 90 ASP A CA 1
ATOM 646 C C . ASP A 1 101 ? -0.534 3.432 -0.635 1.00 19.89 90 ASP A C 1
ATOM 647 O O . ASP A 1 101 ? -1.164 2.972 -1.405 1.00 26.81 90 ASP A O 1
ATOM 652 N N . PHE A 1 102 ? -0.688 4.625 -0.183 1.00 19.71 91 PHE A N 1
ATOM 653 C CA . PHE A 1 102 ? -1.648 5.535 -0.610 1.00 18.45 91 PHE A CA 1
ATOM 654 C C . PHE A 1 102 ? -1.332 6.287 -1.806 1.00 20.47 91 PHE A C 1
ATOM 655 O O . PHE A 1 102 ? -2.050 6.169 -2.684 1.00 20.07 91 PHE A O 1
ATOM 663 N N . MET A 1 103 ? -0.268 7.059 -1.768 1.00 18.34 92 MET A N 1
ATOM 664 C CA . MET A 1 103 ? 0.190 7.809 -2.780 1.00 16.44 92 MET A CA 1
ATOM 665 C C . MET A 1 103 ? 0.338 7.239 -4.187 1.00 16.17 92 MET A C 1
ATOM 666 O O . MET A 1 103 ? 0.054 7.879 -4.968 1.00 19.89 92 MET A O 1
ATOM 671 N N . ASP A 1 104 ? 0.671 5.998 -4.376 1.00 17.12 93 ASP A N 1
ATOM 672 C CA . ASP A 1 104 ? 0.802 5.240 -5.508 1.00 18.19 93 ASP A CA 1
ATOM 673 C C . ASP A 1 104 ? -0.423 4.391 -6.005 1.00 23.40 93 ASP A C 1
ATOM 674 O O . ASP A 1 104 ? -0.386 3.756 -6.846 1.00 22.40 93 ASP A O 1
ATOM 679 N N . ARG A 1 105 ? -1.507 4.589 -5.397 1.00 22.12 94 ARG A N 1
ATOM 680 C CA . ARG A 1 105 ? -2.788 4.022 -5.590 1.00 23.75 94 ARG A CA 1
ATOM 681 C C . ARG A 1 105 ? -3.987 4.975 -5.800 1.00 21.06 94 ARG A C 1
ATOM 682 O O . ARG A 1 105 ? -4.790 4.743 -6.588 1.00 17.80 94 ARG A O 1
ATOM 690 N N . PHE A 1 106 ? -3.980 6.031 -5.062 1.00 20.77 95 PHE A N 1
ATOM 691 C CA . PHE A 1 106 ? -4.839 7.133 -5.179 1.00 17.20 95 PHE A CA 1
ATOM 692 C C . PHE A 1 106 ? -4.541 8.049 -6.359 1.00 19.05 95 PHE A C 1
ATOM 693 O O . PHE A 1 106 ? -3.683 8.783 -6.353 1.00 16.41 95 PHE A O 1
ATOM 701 N N . ALA A 1 107 ? -5.479 7.922 -7.269 1.00 20.40 96 ALA A N 1
ATOM 702 C CA . ALA A 1 107 ? -5.763 8.497 -8.553 1.00 14.42 96 ALA A CA 1
ATOM 703 C C . ALA A 1 107 ? -6.860 9.556 -8.720 1.00 20.55 96 ALA A C 1
ATOM 704 O O . ALA A 1 107 ? -7.957 9.383 -8.555 1.00 17.39 96 ALA A O 1
ATOM 706 N N . CYS A 1 108 ? -6.362 10.714 -8.990 1.00 20.26 97 CYS A N 1
ATOM 707 C CA . CYS A 1 108 ? -7.023 11.904 -9.280 1.00 20.56 97 CYS A CA 1
ATOM 708 C C . CYS A 1 108 ? -6.432 12.830 -10.243 1.00 27.99 97 CYS A C 1
ATOM 709 O O . CYS A 1 108 ? -5.355 13.107 -10.195 1.00 28.37 97 CYS A O 1
ATOM 712 N N . TYR A 1 109 ? -7.149 13.264 -11.198 1.00 26.06 98 TYR A N 1
ATOM 713 C CA . TYR A 1 109 ? -6.955 14.448 -12.005 1.00 23.72 98 TYR A CA 1
ATOM 714 C C . TYR A 1 109 ? -8.243 15.335 -12.133 1.00 21.68 98 TYR A C 1
ATOM 715 O O . TYR A 1 109 ? -9.223 14.835 -12.014 1.00 19.21 98 TYR A O 1
ATOM 724 N N . CYS A 1 110 ? -8.108 16.663 -12.205 1.00 23.71 99 CYS A N 1
ATOM 725 C CA . CYS A 1 110 ? -8.929 17.761 -12.822 1.00 18.70 99 CYS A CA 1
ATOM 726 C C . CYS A 1 110 ? -9.297 17.691 -14.315 1.00 22.61 99 CYS A C 1
ATOM 727 O O . CYS A 1 110 ? -8.546 17.564 -15.090 1.00 25.56 99 CYS A O 1
ATOM 730 N N . LEU A 1 111 ? -10.555 17.767 -14.624 1.00 21.15 100 LEU A N 1
ATOM 731 C CA . LEU A 1 111 ? -11.058 18.214 -15.849 1.00 19.71 100 LEU A CA 1
ATOM 732 C C . LEU A 1 111 ? -11.513 19.698 -15.895 1.00 26.02 100 LEU A C 1
ATOM 733 O O . LEU A 1 111 ? -11.079 20.356 -16.706 1.00 28.09 100 LEU A O 1
ATOM 738 N N . ILE A 1 112 ? -12.287 20.216 -14.962 1.00 22.45 101 ILE A N 1
ATOM 739 C CA . ILE A 1 112 ? -12.713 21.567 -14.853 1.00 21.01 101 ILE A CA 1
ATOM 740 C C . ILE A 1 112 ? -12.159 22.247 -13.600 1.00 23.99 101 ILE A C 1
ATOM 741 O O . ILE A 1 112 ? -12.561 22.007 -12.682 1.00 26.50 101 ILE A O 1
ATOM 746 N N . GLY A 1 113 ? -11.230 23.133 -13.699 1.00 24.43 102 GLY A N 1
ATOM 747 C CA . GLY A 1 113 ? -10.633 23.890 -12.692 1.00 19.30 102 GLY A CA 1
ATOM 748 C C . GLY A 1 113 ? -9.171 23.872 -12.757 1.00 22.64 102 GLY A C 1
ATOM 749 O O . GLY A 1 113 ? -8.634 23.494 -13.648 1.00 23.95 102 GLY A O 1
ATOM 750 N N . GLU A 1 114 ? -8.602 24.210 -11.668 1.00 20.61 103 GLU A N 1
ATOM 751 C CA . GLU A 1 114 ? -7.168 24.241 -11.408 1.00 21.03 103 GLU A CA 1
ATOM 752 C C . GLU A 1 114 ? -6.448 22.947 -11.748 1.00 27.68 103 GLU A C 1
ATOM 753 O O . GLU A 1 114 ? -6.646 21.916 -11.096 1.00 25.28 103 GLU A O 1
ATOM 759 N N . GLY A 1 115 ? -5.591 23.016 -12.760 1.00 24.51 104 GLY A N 1
ATOM 760 C CA . GLY A 1 115 ? -4.843 21.859 -13.203 1.00 22.81 104 GLY A CA 1
ATOM 761 C C . GLY A 1 115 ? -5.576 21.071 -14.269 1.00 26.21 104 GLY A C 1
ATOM 762 O O . GLY A 1 115 ? -5.106 20.015 -14.688 1.00 25.32 104 GLY A O 1
ATOM 763 N N . GLY A 1 116 ? -6.723 21.584 -14.715 1.00 22.16 105 GLY A N 1
ATOM 764 C CA . GLY A 1 116 ? -7.479 20.936 -15.768 1.00 21.71 105 GLY A CA 1
ATOM 765 C C . GLY A 1 116 ? -7.453 21.707 -17.074 1.00 29.43 105 GLY A C 1
ATOM 766 O O . GLY A 1 116 ? -7.050 22.876 -17.106 1.00 24.78 105 GLY A O 1
ATOM 767 N N . PRO A 1 117 ? -7.872 21.050 -18.172 1.00 30.54 106 PRO A N 1
ATOM 768 C CA . PRO A 1 117 ? -7.882 21.708 -19.485 1.00 29.45 106 PRO A CA 1
ATOM 769 C C . PRO A 1 117 ? -8.879 22.871 -19.626 1.00 29.43 106 PRO A C 1
ATOM 770 O O . PRO A 1 117 ? -8.792 23.613 -20.604 1.00 25.45 106 PRO A O 1
ATOM 774 N N . PHE A 1 118 ? -9.852 23.066 -18.752 1.00 29.48 107 PHE A N 1
ATOM 775 C CA . PHE A 1 118 ? -10.891 24.056 -18.805 1.00 26.83 107 PHE A CA 1
ATOM 776 C C . PHE A 1 118 ? -11.030 24.798 -17.569 1.00 27.38 107 PHE A C 1
ATOM 777 O O . PHE A 1 118 ? -10.821 24.268 -16.604 1.00 26.80 107 PHE A O 1
ATOM 785 N N . ALA A 1 119 ? -11.331 26.056 -17.649 1.00 29.55 108 ALA A N 1
ATOM 786 C CA . ALA A 1 119 ? -11.442 26.865 -16.518 1.00 32.06 108 ALA A CA 1
ATOM 787 C C . ALA A 1 119 ? -12.850 27.264 -16.222 1.00 29.71 108 ALA A C 1
ATOM 788 O O . ALA A 1 119 ? -13.509 27.289 -17.075 1.00 34.68 108 ALA A O 1
ATOM 790 N N . SER A 1 120 ? -13.233 27.555 -14.990 1.00 26.87 109 SER A N 1
ATOM 791 C CA . SER A 1 120 ? -14.606 27.917 -14.521 1.00 23.68 109 SER A CA 1
ATOM 792 C C . SER A 1 120 ? -14.619 28.508 -13.182 1.00 27.39 109 SER A C 1
ATOM 793 O O . SER A 1 120 ? -13.926 28.096 -12.400 1.00 30.29 109 SER A O 1
ATOM 796 N N . ASP A 1 121 ? -15.392 29.527 -12.913 1.00 29.22 110 ASP A N 1
ATOM 797 C CA . ASP A 1 121 ? -15.735 29.977 -11.558 1.00 28.83 110 ASP A CA 1
ATOM 798 C C . ASP A 1 121 ? -16.966 29.430 -10.873 1.00 28.81 110 ASP A C 1
ATOM 799 O O . ASP A 1 121 ? -17.174 29.705 -9.816 1.00 36.05 110 ASP A O 1
ATOM 804 N N . SER A 1 122 ? -17.604 28.548 -11.461 1.00 23.11 111 SER A N 1
ATOM 805 C CA . SER A 1 122 ? -18.752 28.100 -10.946 1.00 26.58 111 SER A CA 1
ATOM 806 C C . SER A 1 122 ? -18.722 26.575 -10.445 1.00 27.66 111 SER A C 1
ATOM 807 O O . SER A 1 122 ? -19.284 26.235 -9.598 1.00 26.62 111 SER A O 1
ATOM 810 N N . LEU A 1 123 ? -17.981 25.775 -11.084 1.00 26.66 112 LEU A N 1
ATOM 811 C CA . LEU A 1 123 ? -17.705 24.413 -10.854 1.00 25.13 112 LEU A CA 1
ATOM 812 C C . LEU A 1 123 ? -16.225 23.977 -11.007 1.00 23.29 112 LEU A C 1
ATOM 813 O O . LEU A 1 123 ? -15.509 24.622 -11.584 1.00 22.76 112 LEU A O 1
ATOM 818 N N . ALA A 1 124 ? -15.859 22.861 -10.445 1.00 21.40 113 ALA A N 1
ATOM 819 C CA . ALA A 1 124 ? -14.861 21.930 -10.869 1.00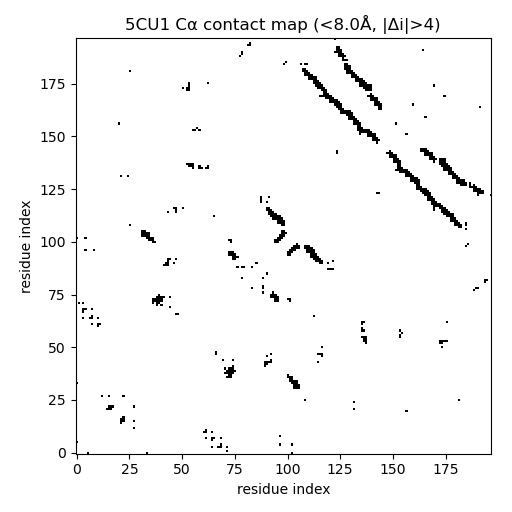 22.83 113 ALA A CA 1
ATOM 820 C C . ALA A 1 124 ? -15.330 20.504 -11.011 1.00 20.80 113 ALA A C 1
ATOM 821 O O . ALA A 1 124 ? -16.251 20.178 -10.585 1.00 19.61 113 ALA A O 1
ATOM 823 N N . ALA A 1 125 ? -14.649 19.810 -11.806 1.00 24.97 114 ALA A N 1
ATOM 824 C CA . ALA A 1 125 ? -14.824 18.478 -12.100 1.00 21.15 114 ALA A CA 1
ATOM 825 C C . ALA A 1 125 ? -13.524 17.804 -12.119 1.00 21.82 114 ALA A C 1
ATOM 826 O O . ALA A 1 125 ? -12.628 18.264 -12.633 1.00 21.10 114 ALA A O 1
ATOM 828 N N . TYR A 1 126 ? -13.594 16.581 -11.620 1.00 19.45 115 TYR A N 1
ATOM 829 C CA . TYR A 1 126 ? -12.621 15.549 -11.334 1.00 20.12 115 TYR A CA 1
ATOM 830 C C . TYR A 1 126 ? -13.113 14.018 -11.592 1.00 15.69 115 TYR A C 1
ATOM 831 O O . TYR A 1 126 ? -14.267 13.717 -11.701 1.00 23.03 115 TYR A O 1
ATOM 840 N N . VAL A 1 127 ? -12.124 13.153 -11.675 1.00 23.45 116 VAL A N 1
ATOM 841 C CA . VAL A 1 127 ? -12.101 11.682 -11.637 1.00 15.97 116 VAL A CA 1
ATOM 842 C C . VAL A 1 127 ? -11.338 11.239 -10.486 1.00 15.28 116 VAL A C 1
ATOM 843 O O . VAL A 1 127 ? -10.391 11.771 -10.248 1.00 16.29 116 VAL A O 1
ATOM 847 N N . VAL A 1 128 ? -11.857 10.290 -9.755 1.00 21.16 117 VAL A N 1
ATOM 848 C CA . VAL A 1 128 ? -11.284 9.446 -8.737 1.00 17.65 117 VAL A CA 1
ATOM 849 C C . VAL A 1 128 ? -11.411 8.072 -9.101 1.00 17.43 117 VAL A C 1
ATOM 850 O O . VAL A 1 128 ? -12.370 7.615 -9.310 1.00 14.10 117 VAL A O 1
ATOM 854 N N . TYR A 1 129 ? -10.266 7.517 -9.168 1.00 17.06 118 TYR A N 1
ATOM 855 C CA . TYR A 1 129 ? -9.941 6.100 -9.099 1.00 18.81 118 TYR A CA 1
ATOM 856 C C . TYR A 1 129 ? -9.281 5.686 -7.898 1.00 16.29 118 TYR A C 1
ATOM 857 O O . TYR A 1 129 ? -8.515 6.290 -7.489 1.00 15.95 118 TYR A O 1
ATOM 866 N N . MET A 1 130 ? -9.778 4.646 -7.431 1.00 12.40 119 MET A N 1
ATOM 867 C CA . MET A 1 130 ? -9.240 3.802 -6.510 1.00 15.96 119 MET A CA 1
ATOM 868 C C . MET A 1 130 ? -9.295 2.333 -6.806 1.00 19.25 119 MET A C 1
ATOM 869 O O . MET A 1 130 ? -10.234 1.781 -6.984 1.00 23.64 119 MET A O 1
ATOM 874 N N . PRO A 1 131 ? -8.051 1.757 -6.638 1.00 20.61 120 PRO A N 1
ATOM 875 C CA . PRO A 1 131 ? -8.019 0.327 -6.701 1.00 20.37 120 PRO A CA 1
ATOM 876 C C . PRO A 1 131 ? -8.674 -0.362 -5.510 1.00 18.27 120 PRO A C 1
ATOM 877 O O . PRO A 1 131 ? -8.854 0.207 -4.657 1.00 15.99 120 PRO A O 1
ATOM 881 N N . ALA A 1 132 ? -8.939 -1.610 -5.589 1.00 18.82 121 ALA A N 1
ATOM 882 C CA . ALA A 1 132 ? -9.253 -2.478 -4.535 1.00 18.28 121 ALA A CA 1
ATOM 883 C C . ALA A 1 132 ? -8.155 -2.553 -3.489 1.00 18.13 121 ALA A C 1
ATOM 884 O O . ALA A 1 132 ? -7.011 -2.234 -3.754 1.00 20.59 121 ALA A O 1
ATOM 886 N N . GLY A 1 133 ? -8.647 -2.845 -2.312 1.00 14.94 122 GLY A N 1
ATOM 887 C CA . GLY A 1 133 ? -7.953 -2.808 -1.080 1.00 13.74 122 GLY A CA 1
ATOM 888 C C . GLY A 1 133 ? -7.288 -1.556 -0.738 1.00 18.01 122 GLY A C 1
ATOM 889 O O . GLY A 1 133 ? -6.369 -1.563 -0.379 1.00 21.25 122 GLY A O 1
ATOM 890 N N . LEU A 1 134 ? -8.001 -0.484 -0.715 1.00 16.54 123 LEU A N 1
ATOM 891 C CA . LEU A 1 134 ? -7.597 0.817 -0.360 1.00 18.18 123 LEU A CA 1
ATOM 892 C C . LEU A 1 134 ? -8.503 1.594 0.599 1.00 17.69 123 LEU A C 1
ATOM 893 O O . LEU A 1 134 ? -9.589 1.564 0.473 1.00 20.69 123 LEU A O 1
ATOM 898 N N . TYR A 1 135 ? -7.968 2.240 1.538 1.00 17.01 124 TYR A N 1
ATOM 899 C CA . TYR A 1 135 ? -8.581 3.183 2.315 1.00 18.63 124 TYR A CA 1
ATOM 900 C C . TYR A 1 135 ? -8.176 4.671 2.098 1.00 20.99 124 TYR A C 1
ATOM 901 O O . TYR A 1 135 ? -7.124 5.045 2.248 1.00 18.70 124 TYR A O 1
ATOM 910 N N . TYR A 1 136 ? -9.112 5.407 1.539 1.00 20.98 125 TYR A N 1
ATOM 911 C CA . TYR A 1 136 ? -9.166 6.837 1.490 1.00 15.44 125 TYR A CA 1
ATOM 912 C C . TYR A 1 136 ? -9.677 7.372 2.882 1.00 17.44 125 TYR A C 1
ATOM 913 O O . TYR A 1 136 ? -10.711 7.341 3.174 1.00 19.35 125 TYR A O 1
ATOM 922 N N . PRO A 1 137 ? -8.644 7.880 3.714 1.00 16.63 126 PRO A N 1
ATOM 923 C CA . PRO A 1 137 ? -9.029 8.319 5.045 1.00 17.74 126 PRO A CA 1
ATOM 924 C C . PRO A 1 137 ? -9.932 9.585 5.097 1.00 19.61 126 PRO A C 1
ATOM 925 O O . PRO A 1 137 ? -9.982 10.240 4.151 1.00 16.50 126 PRO A O 1
ATOM 929 N N . PHE A 1 138 ? -10.641 9.792 6.155 1.00 17.77 127 PHE A N 1
ATOM 930 C CA . PHE A 1 138 ? -11.497 10.962 6.401 1.00 19.76 127 PHE A CA 1
ATOM 931 C C . PHE A 1 138 ? -10.921 12.359 6.008 1.00 22.05 127 PHE A C 1
ATOM 932 O O . PHE A 1 138 ? -9.987 12.736 6.428 1.00 26.12 127 PHE A O 1
ATOM 940 N N . HIS A 1 139 ? -11.524 13.064 5.157 1.00 18.50 128 HIS A N 1
ATOM 941 C CA . HIS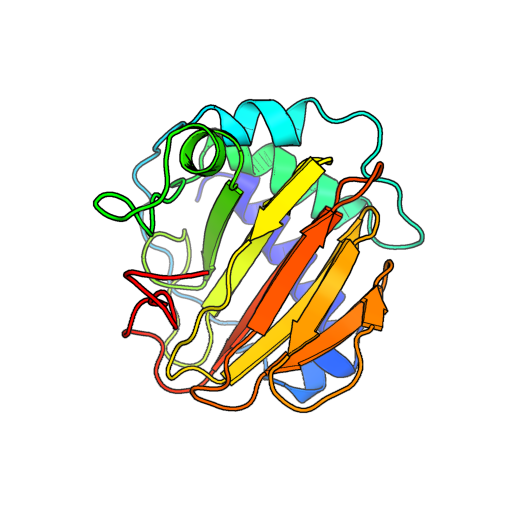 A 1 139 ? -11.071 14.205 4.466 1.00 21.72 128 HIS A CA 1
ATOM 942 C C . HIS A 1 139 ? -12.144 15.227 4.258 1.00 21.20 128 HIS A C 1
ATOM 943 O O . HIS A 1 139 ? -13.212 14.918 4.383 1.00 19.87 128 HIS A O 1
ATOM 950 N N . GLN A 1 140 ? -11.767 16.425 3.969 1.00 18.12 129 GLN A N 1
ATOM 951 C CA . GLN A 1 140 ? -12.579 17.516 4.011 1.00 19.47 129 GLN A CA 1
ATOM 952 C C . GLN A 1 140 ? -12.082 18.763 3.265 1.00 21.86 129 GLN A C 1
ATOM 953 O O . GLN A 1 140 ? -11.014 19.001 3.203 1.00 20.19 129 GLN A O 1
ATOM 959 N N . HIS A 1 141 ? -13.016 19.547 2.873 1.00 21.40 130 HIS A N 1
ATOM 960 C CA . HIS A 1 141 ? -12.945 20.738 2.128 1.00 17.06 130 HIS A CA 1
ATOM 961 C C . HIS A 1 141 ? -14.169 21.626 2.093 1.00 21.19 130 HIS A C 1
ATOM 962 O O . HIS A 1 141 ? -15.219 21.219 2.151 1.00 20.66 130 HIS A O 1
ATOM 969 N N . PRO A 1 142 ? -13.986 22.899 1.953 1.00 20.83 131 PRO A N 1
ATOM 970 C CA . PRO A 1 142 ? -14.995 23.931 1.693 1.00 20.93 131 PRO A CA 1
ATOM 971 C C . PRO A 1 142 ? -15.971 23.874 0.549 1.00 22.29 131 PRO A C 1
ATOM 972 O O . PRO A 1 142 ? -17.004 24.096 0.907 1.00 25.61 131 PRO A O 1
ATOM 976 N N . ALA A 1 143 ? -15.645 23.379 -0.643 1.00 19.08 132 ALA A N 1
ATOM 977 C CA . ALA A 1 143 ? -16.514 23.031 -1.574 1.00 19.67 132 ALA A CA 1
ATOM 978 C C . ALA A 1 143 ? -17.540 22.023 -1.094 1.00 22.11 132 ALA A C 1
ATOM 979 O O . ALA A 1 143 ? -17.253 21.101 -0.601 1.00 18.91 132 ALA A O 1
ATOM 981 N N . GLU A 1 144 ? -18.725 22.275 -1.489 1.00 18.89 133 GLU A N 1
ATOM 982 C CA . GLU A 1 144 ? -19.708 21.314 -1.706 1.00 18.35 133 GLU A CA 1
ATOM 983 C C . GLU A 1 144 ? -19.457 20.387 -2.834 1.00 16.79 133 GLU A C 1
ATOM 984 O O . GLU A 1 144 ? -18.997 20.750 -3.808 1.00 14.89 133 GLU A O 1
ATOM 990 N N . GLU A 1 145 ? -19.784 19.185 -2.548 1.00 12.27 134 GLU A N 1
ATOM 991 C CA . GLU A 1 145 ? -19.476 18.045 -3.326 1.00 15.64 134 GLU A CA 1
ATOM 992 C C . GLU A 1 145 ? -20.515 16.993 -3.693 1.00 16.04 134 GLU A C 1
ATOM 993 O O . GLU A 1 145 ? -21.190 16.654 -3.006 1.00 13.61 134 GLU A O 1
ATOM 999 N N . ILE A 1 146 ? -20.537 16.615 -4.907 1.00 16.83 135 ILE A N 1
ATOM 1000 C CA . ILE A 1 146 ? -21.072 15.376 -5.406 1.00 16.72 135 ILE A CA 1
ATOM 1001 C C . ILE A 1 146 ? -20.152 14.266 -5.955 1.00 16.63 135 ILE A C 1
ATOM 1002 O O . ILE A 1 146 ? -19.469 14.488 -6.762 1.00 18.29 135 ILE A O 1
ATOM 1007 N N . TYR A 1 147 ? -20.205 13.096 -5.421 1.00 15.74 136 TYR A N 1
ATOM 1008 C CA . TYR A 1 147 ? -19.708 11.843 -5.950 1.00 12.50 136 TYR A CA 1
ATOM 1009 C C . TYR A 1 147 ? -20.743 10.947 -6.718 1.00 18.40 136 TYR A C 1
ATOM 1010 O O . TYR A 1 147 ? -21.559 10.363 -6.225 1.00 18.93 136 TYR A O 1
ATOM 1019 N N . PHE A 1 148 ? -20.622 10.946 -7.959 1.00 20.95 137 PHE A N 1
ATOM 1020 C CA . PHE A 1 148 ? -21.240 10.103 -8.938 1.00 19.92 137 PHE A CA 1
ATOM 1021 C C . PHE A 1 148 ? -20.354 8.993 -9.412 1.00 20.91 137 PHE A C 1
ATOM 1022 O O . PHE A 1 148 ? -19.519 9.202 -10.037 1.00 22.36 137 PHE A O 1
ATOM 1030 N N . ILE A 1 149 ? -20.700 7.846 -9.127 1.00 20.16 138 ILE A N 1
ATOM 1031 C CA . ILE A 1 149 ? -20.013 6.657 -9.441 1.00 20.36 138 ILE A CA 1
ATOM 1032 C C . ILE A 1 149 ? -20.221 6.157 -10.941 1.00 22.60 138 ILE A C 1
ATOM 1033 O O . ILE A 1 149 ? -21.266 5.875 -11.367 1.00 22.71 138 ILE A O 1
ATOM 1038 N N . LEU A 1 150 ? -19.148 5.972 -11.633 1.00 18.36 139 LEU A N 1
ATOM 1039 C CA . LEU A 1 150 ? -19.109 5.517 -12.985 1.00 20.03 139 LEU A CA 1
ATOM 1040 C C . LEU A 1 150 ? -18.944 4.031 -13.230 1.00 19.30 139 LEU A C 1
ATOM 1041 O O . LEU A 1 150 ? -19.498 3.578 -14.067 1.00 21.60 139 LEU A O 1
ATOM 1046 N N . ALA A 1 151 ? -18.236 3.348 -12.351 1.00 23.85 140 ALA A N 1
ATOM 1047 C CA . ALA A 1 151 ? -17.490 2.102 -12.401 1.00 17.89 140 ALA A CA 1
ATOM 1048 C C . ALA A 1 151 ? -17.040 1.517 -11.137 1.00 16.12 140 ALA A C 1
ATOM 1049 O O . ALA A 1 151 ? -16.731 2.115 -10.339 1.00 21.83 140 ALA A O 1
ATOM 1051 N N . GLY A 1 152 ? -17.193 0.252 -11.034 1.00 21.07 141 GLY A N 1
ATOM 1052 C CA . GLY A 1 152 ? -17.218 -0.564 -9.857 1.00 21.47 141 GLY A CA 1
ATOM 1053 C C . GLY A 1 152 ? -18.126 -0.252 -8.793 1.00 22.86 141 GLY A C 1
ATOM 1054 O O . GLY A 1 152 ? -19.144 -0.099 -9.023 1.00 18.45 141 GLY A O 1
ATOM 1055 N N . GLU A 1 153 ? -17.565 -0.099 -7.662 1.00 24.50 142 GLU A N 1
ATOM 1056 C CA . GLU A 1 153 ? -18.173 -0.097 -6.409 1.00 21.93 142 GLU A CA 1
ATOM 1057 C C . GLU A 1 153 ? -17.264 0.197 -5.311 1.00 21.72 142 GLU A C 1
ATOM 1058 O O . GLU A 1 153 ? -16.274 -0.135 -5.387 1.00 22.20 142 GLU A O 1
ATOM 1064 N N . ALA A 1 154 ? -17.637 0.882 -4.299 1.00 24.37 143 ALA A N 1
ATOM 1065 C CA . ALA A 1 154 ? -16.950 1.126 -3.097 1.00 21.13 143 ALA A CA 1
ATOM 1066 C C . ALA A 1 154 ? -17.837 1.514 -1.984 1.00 24.81 143 ALA A C 1
ATOM 1067 O O . ALA A 1 154 ? -18.835 1.849 -2.223 1.00 29.02 143 ALA A O 1
ATOM 1069 N N . GLU A 1 155 ? -17.365 1.468 -0.777 1.00 21.16 144 GLU A N 1
ATOM 1070 C CA . GLU A 1 155 ? -17.910 2.100 0.370 1.00 19.92 144 GLU A CA 1
ATOM 1071 C C . GLU A 1 155 ? -17.550 3.554 0.750 1.00 25.98 144 GLU A C 1
ATOM 1072 O O . GLU A 1 155 ? -16.514 3.937 0.845 1.00 22.71 144 GLU A O 1
ATOM 1078 N N . PHE A 1 156 ? -18.571 4.283 0.952 1.00 22.25 145 PHE A N 1
ATOM 1079 C CA . PHE A 1 156 ? -18.614 5.653 1.295 1.00 20.17 145 PHE A CA 1
ATOM 1080 C C . PHE A 1 156 ? -18.926 5.924 2.631 1.00 18.35 145 PHE A C 1
ATOM 1081 O O . PHE A 1 156 ? -19.707 5.468 3.093 1.00 21.83 145 PHE A O 1
ATOM 1089 N N . LEU A 1 157 ? -18.072 6.622 3.271 1.00 22.22 146 LEU A N 1
ATOM 1090 C CA . LEU A 1 157 ? -18.111 6.988 4.635 1.00 19.65 146 LEU A CA 1
ATOM 1091 C C . LEU A 1 157 ? -18.329 8.501 4.800 1.00 18.75 146 LEU A C 1
ATOM 1092 O O . LEU A 1 157 ? -17.988 9.239 4.067 1.00 21.20 146 LEU A O 1
ATOM 1097 N N . MET A 1 158 ? -19.062 8.831 5.764 1.00 20.92 147 MET A N 1
ATOM 1098 C CA . MET A 1 158 ? -19.437 10.200 6.124 1.00 26.85 147 MET A CA 1
ATOM 1099 C C . MET A 1 158 ? -19.707 10.381 7.570 1.00 24.23 147 MET A C 1
ATOM 1100 O O . MET A 1 158 ? -20.520 9.839 7.981 1.00 26.07 147 MET A O 1
ATOM 1105 N N . GLU A 1 159 ? -18.923 11.095 8.263 1.00 21.74 148 GLU A N 1
ATOM 1106 C CA . GLU A 1 159 ? -19.157 11.407 9.650 1.00 34.38 148 GLU A CA 1
ATOM 1107 C C . GLU A 1 159 ? -20.626 11.683 10.078 1.00 30.16 148 GLU A C 1
ATOM 1108 O O . GLU A 1 159 ? -21.219 12.588 9.724 1.00 30.65 148 GLU A O 1
ATOM 1114 N N . GLY A 1 160 ? -21.111 10.790 10.866 1.00 30.83 149 GLY A N 1
ATOM 1115 C CA . GLY A 1 160 ? -22.418 10.844 11.406 1.00 27.43 149 GLY A CA 1
ATOM 1116 C C . GLY A 1 160 ? -23.513 10.273 10.595 1.00 27.89 149 GLY A C 1
ATOM 1117 O O . GLY A 1 160 ? -24.513 10.643 10.917 1.00 33.40 149 GLY A O 1
ATOM 1118 N N . HIS A 1 161 ? -23.307 9.486 9.579 1.00 25.08 150 HIS A N 1
ATOM 1119 C CA . HIS A 1 161 ? -24.298 8.909 8.804 1.00 24.01 150 HIS A CA 1
ATOM 1120 C C . HIS A 1 161 ? -23.896 7.520 8.654 1.00 23.13 150 HIS A C 1
ATOM 1121 O O . HIS A 1 161 ? -22.882 7.260 8.767 1.00 30.68 150 HIS A O 1
ATOM 1128 N N . PRO A 1 162 ? -24.887 6.557 8.549 1.00 29.66 151 PRO A N 1
ATOM 1129 C CA . PRO A 1 162 ? -24.514 5.237 8.057 1.00 23.34 151 PRO A CA 1
ATOM 1130 C C . PRO A 1 162 ? -23.986 5.192 6.677 1.00 26.14 151 PRO A C 1
ATOM 1131 O O . PRO A 1 162 ? -24.308 5.824 5.799 1.00 29.93 151 PRO A O 1
ATOM 1135 N N . PRO A 1 163 ? -22.906 4.328 6.650 1.00 23.90 152 PRO A N 1
ATOM 1136 C CA . PRO A 1 163 ? -22.359 4.016 5.355 1.00 23.34 152 PRO A CA 1
ATOM 1137 C C . PRO A 1 163 ? -23.233 3.458 4.267 1.00 28.05 152 PRO A C 1
ATOM 1138 O O . PRO A 1 163 ? -24.244 2.850 4.569 1.00 27.43 152 PRO A O 1
ATOM 1142 N N . ARG A 1 164 ? -22.821 3.778 3.045 1.00 24.11 153 ARG A N 1
ATOM 1143 C CA . ARG A 1 164 ? -23.406 3.486 1.802 1.00 19.47 153 ARG A CA 1
ATOM 1144 C C . ARG A 1 164 ? -22.387 2.828 0.913 1.00 19.67 153 ARG A C 1
ATOM 1145 O O . ARG A 1 164 ? -21.493 3.286 0.710 1.00 20.10 153 ARG A O 1
ATOM 1153 N N . ARG A 1 165 ? -22.671 1.655 0.462 1.00 22.07 154 ARG A N 1
ATOM 1154 C CA . ARG A 1 165 ? -22.185 0.968 -0.670 1.00 23.85 154 ARG A CA 1
ATOM 1155 C C . ARG A 1 165 ? -22.669 1.477 -1.997 1.00 22.94 154 ARG A C 1
ATOM 1156 O O . ARG A 1 165 ? -23.695 1.506 -2.244 1.00 25.99 154 ARG A O 1
ATOM 1164 N N . LEU A 1 166 ? -21.773 1.948 -2.770 1.00 25.33 155 LEU A N 1
ATOM 1165 C CA . LEU A 1 166 ? -22.001 2.694 -3.976 1.00 24.34 155 LEU A CA 1
ATOM 1166 C C . LEU A 1 166 ? -21.544 2.098 -5.254 1.00 25.60 155 LEU A C 1
ATOM 1167 O O . LEU A 1 166 ? -20.463 2.038 -5.523 1.00 26.35 155 LEU A O 1
ATOM 1172 N N . GLY A 1 167 ? -22.491 1.690 -6.015 1.00 20.08 156 GLY A N 1
ATOM 1173 C CA . GLY A 1 167 ? -22.367 1.401 -7.316 1.00 19.43 156 GLY A CA 1
ATOM 1174 C C . GLY A 1 167 ? -22.518 2.456 -8.252 1.00 21.74 156 GLY A C 1
ATOM 1175 O O . GLY A 1 167 ? -22.771 3.410 -8.010 1.00 23.43 156 GLY A O 1
ATOM 1176 N N . PRO A 1 168 ? -22.425 1.946 -9.546 1.00 19.85 157 PRO A N 1
ATOM 1177 C CA . PRO A 1 168 ? -22.762 2.844 -10.644 1.00 22.07 157 PRO A CA 1
ATOM 1178 C C . PRO A 1 168 ? -24.194 3.322 -10.980 1.00 24.39 157 PRO A C 1
ATOM 1179 O O . PRO A 1 168 ? -25.051 2.668 -10.864 1.00 21.05 157 PRO A O 1
ATOM 1183 N N . GLY A 1 169 ? -24.218 4.536 -11.466 1.00 21.81 158 GLY A N 1
ATOM 1184 C CA . GLY A 1 169 ? -24.953 5.695 -11.150 1.00 24.46 158 GLY A CA 1
ATOM 1185 C C . GLY A 1 169 ? -25.459 6.079 -9.823 1.00 26.98 158 GLY A C 1
ATOM 1186 O O . GLY A 1 169 ? -26.272 6.890 -9.715 1.00 25.26 158 GLY A O 1
ATOM 1187 N N . ASP A 1 170 ? -24.904 5.553 -8.750 1.00 22.54 159 ASP A N 1
ATOM 1188 C CA . ASP A 1 170 ? -25.117 5.990 -7.371 1.00 19.82 159 ASP A CA 1
ATOM 1189 C C . ASP A 1 170 ? -24.375 7.260 -7.107 1.00 22.27 159 ASP A C 1
ATOM 1190 O O . ASP A 1 170 ? -23.546 7.539 -7.795 1.00 19.69 159 ASP A O 1
ATOM 1195 N N . HIS A 1 171 ? -24.823 8.001 -6.150 1.00 20.89 160 HIS A N 1
ATOM 1196 C CA . HIS A 1 171 ? -24.266 9.281 -5.744 1.00 24.04 160 HIS A CA 1
ATOM 1197 C C . HIS A 1 171 ? -24.502 9.689 -4.273 1.00 21.41 160 HIS A C 1
ATOM 1198 O O . HIS A 1 171 ? -25.376 9.455 -3.712 1.00 17.02 160 HIS A O 1
ATOM 1205 N N . VAL A 1 172 ? -23.531 10.328 -3.775 1.00 21.43 161 VAL A N 1
ATOM 1206 C CA . VAL A 1 172 ? -23.442 10.932 -2.496 1.00 18.12 161 VAL A CA 1
ATOM 1207 C C . VAL A 1 172 ? -23.055 12.438 -2.481 1.00 19.16 161 VAL A C 1
ATOM 1208 O O . VAL A 1 172 ? -22.199 12.883 -3.077 1.00 17.44 161 VAL A O 1
ATOM 1212 N N . PHE A 1 173 ? -23.792 13.143 -1.685 1.00 20.26 162 PHE A N 1
ATOM 1213 C CA . PHE A 1 173 ? -23.598 14.549 -1.41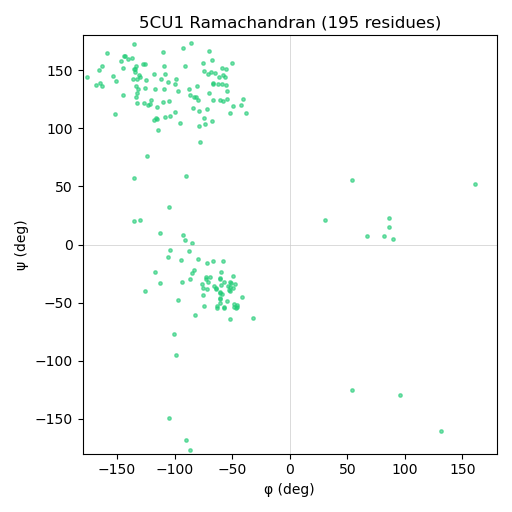5 1.00 22.51 162 PHE A CA 1
ATOM 1214 C C . PHE A 1 173 ? -22.797 14.862 -0.130 1.00 17.09 162 PHE A C 1
ATOM 1215 O O . PHE A 1 173 ? -23.021 14.386 0.790 1.00 17.35 162 PHE A O 1
ATOM 1223 N N . HIS A 1 174 ? -21.877 15.693 -0.231 1.00 19.16 163 HIS A N 1
ATOM 1224 C CA . HIS A 1 174 ? -20.984 16.136 0.827 1.00 19.81 163 HIS A CA 1
ATOM 1225 C C . HIS A 1 174 ? -21.198 17.547 1.139 1.00 20.62 163 HIS A C 1
ATOM 1226 O O . HIS A 1 174 ? -20.773 18.318 0.553 1.00 21.27 163 HIS A O 1
ATOM 1233 N N . PRO A 1 175 ? -22.002 17.810 2.250 1.00 19.85 164 PRO A N 1
ATOM 1234 C CA . PRO A 1 175 ? -21.985 19.169 2.760 1.00 18.72 164 PRO A CA 1
ATOM 1235 C C . PRO A 1 175 ? -20.541 19.858 3.049 1.00 21.95 164 PRO A C 1
ATOM 1236 O O . PRO A 1 175 ? -19.621 19.168 3.128 1.00 21.27 164 PRO A O 1
ATOM 1240 N N . SER A 1 176 ? -20.406 21.154 3.063 1.00 13.54 165 SER A N 1
ATOM 1241 C CA . SER A 1 176 ? -19.187 21.824 3.263 1.00 18.21 165 SER A CA 1
ATOM 1242 C C . SER A 1 176 ? -18.497 21.440 4.475 1.00 20.40 165 SER A C 1
ATOM 1243 O O . SER A 1 176 ? -19.127 21.385 5.426 1.00 21.03 165 SER A O 1
ATOM 1246 N N . GLY A 1 177 ? -17.209 21.151 4.420 1.00 18.71 166 GLY A N 1
ATOM 1247 C CA . GLY A 1 177 ? -16.414 20.740 5.496 1.00 14.39 166 GLY A CA 1
ATOM 1248 C C . GLY A 1 177 ? -16.667 19.417 6.131 1.00 17.46 166 GLY A C 1
ATOM 1249 O O . GLY A 1 177 ? -16.123 19.118 7.025 1.00 18.84 166 GLY A O 1
ATOM 1250 N N . HIS A 1 178 ? -17.510 18.663 5.571 1.00 17.25 167 HIS A N 1
ATOM 1251 C CA . HIS A 1 178 ? -18.031 17.476 6.131 1.00 21.65 167 HIS A CA 1
ATOM 1252 C C . HIS A 1 178 ? -17.105 16.358 5.859 1.00 22.39 167 HIS A C 1
ATOM 1253 O O . HIS A 1 178 ? -16.759 16.140 4.821 1.00 24.58 167 HIS A O 1
ATOM 1260 N N . PRO A 1 179 ? -16.588 15.803 7.009 1.00 21.01 168 PRO A N 1
ATOM 1261 C CA . PRO A 1 179 ? -15.681 14.666 6.789 1.00 19.20 168 PRO A CA 1
ATOM 1262 C C . PRO A 1 179 ? -16.187 13.390 6.008 1.00 21.82 168 PRO A C 1
ATOM 1263 O O . PRO A 1 179 ? -17.142 12.957 6.308 1.00 24.24 168 PRO A O 1
ATOM 1267 N N . HIS A 1 180 ? -15.548 13.005 4.962 1.00 18.77 169 HIS A N 1
ATOM 1268 C CA . HIS A 1 180 ? -15.952 11.805 4.240 1.00 21.19 169 HIS A CA 1
ATOM 1269 C C . HIS 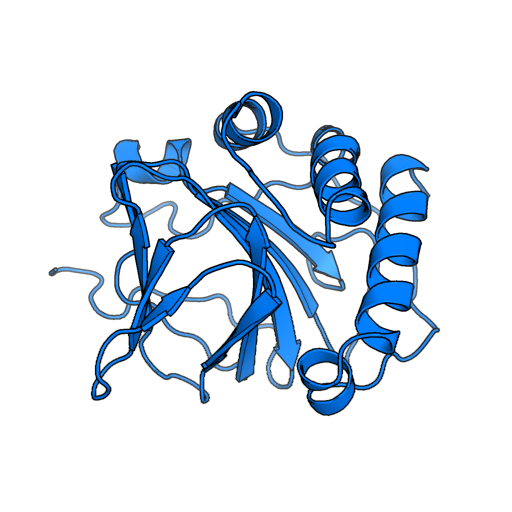A 1 180 ? -14.755 10.890 3.901 1.00 20.76 169 HIS A C 1
ATOM 1270 O O . HIS A 1 180 ? -13.613 11.353 3.778 1.00 17.05 169 HIS A O 1
ATOM 1277 N N . ALA A 1 181 ? -15.024 9.590 3.762 1.00 20.57 170 ALA A N 1
ATOM 1278 C CA . ALA A 1 181 ? -13.965 8.604 3.493 1.00 20.71 170 ALA A CA 1
ATOM 1279 C C . ALA A 1 181 ? -14.449 7.571 2.507 1.00 21.34 170 ALA A C 1
ATOM 1280 O O . ALA A 1 181 ? -15.659 7.390 2.330 1.00 23.79 170 ALA A O 1
ATOM 1282 N N . THR A 1 182 ? -13.509 6.892 1.863 1.00 18.51 171 THR A N 1
ATOM 1283 C CA . THR A 1 182 ? -13.856 5.782 0.983 1.00 18.82 171 THR A CA 1
ATOM 1284 C C . THR A 1 182 ? -12.971 4.589 1.272 1.00 17.01 171 THR A C 1
ATOM 1285 O O . THR A 1 182 ? -11.796 4.751 1.596 1.00 17.64 171 THR A O 1
ATOM 1289 N N . ARG A 1 183 ? -13.562 3.398 1.190 1.00 20.78 172 ARG A N 1
ATOM 1290 C CA . ARG A 1 183 ? -12.843 2.129 1.320 1.00 17.11 172 ARG A CA 1
ATOM 1291 C C . ARG A 1 183 ? -13.279 1.191 0.215 1.00 15.57 172 ARG A C 1
ATOM 1292 O O . ARG A 1 183 ? -14.471 0.981 0.007 1.00 21.92 172 ARG A O 1
ATOM 1300 N N . THR A 1 184 ? -12.314 0.655 -0.521 1.00 18.00 173 THR A N 1
ATOM 1301 C CA . THR A 1 184 ? -12.589 -0.402 -1.484 1.00 17.65 173 THR A CA 1
ATOM 1302 C C . THR A 1 184 ? -12.234 -1.737 -0.848 1.00 16.68 173 THR A C 1
ATOM 1303 O O . THR A 1 184 ? -11.253 -1.846 -0.096 1.00 17.07 173 THR A O 1
ATOM 1307 N N . TYR A 1 185 ? -13.041 -2.748 -1.135 1.00 17.46 174 TYR A N 1
ATOM 1308 C CA . TYR A 1 185 ? -12.744 -4.097 -0.675 1.00 21.43 174 TYR A CA 1
ATOM 1309 C C . TYR A 1 185 ? -12.087 -4.903 -1.797 1.00 20.53 174 TYR A C 1
ATOM 1310 O O . TYR A 1 185 ? -10.873 -4.806 -2.004 1.00 25.57 174 TYR A O 1
ATOM 1319 N N . ASP A 1 186 ? -12.866 -5.673 -2.545 1.00 23.70 175 ASP A N 1
ATOM 1320 C CA . ASP A 1 186 ? -12.279 -6.459 -3.641 1.00 24.95 175 ASP A CA 1
ATOM 1321 C C . ASP A 1 186 ? -12.556 -5.871 -5.015 1.00 24.75 175 ASP A C 1
ATOM 1322 O O . ASP A 1 186 ? -12.051 -6.375 -6.019 1.00 20.72 175 ASP A O 1
ATOM 1327 N N . ARG A 1 187 ? -13.360 -4.806 -5.045 1.00 26.10 176 ARG A N 1
ATOM 1328 C CA . ARG A 1 187 ? -13.672 -4.072 -6.272 1.00 23.27 176 ARG A CA 1
ATOM 1329 C C . ARG A 1 187 ? -13.001 -2.697 -6.310 1.00 17.09 176 ARG A C 1
ATOM 1330 O O . ARG A 1 187 ? -12.820 -2.072 -5.280 1.00 15.25 176 ARG A O 1
ATOM 1338 N N . PRO A 1 188 ? -12.622 -2.232 -7.504 1.00 19.19 177 PRO A N 1
ATOM 1339 C CA . PRO A 1 188 ? -12.245 -0.823 -7.704 1.00 22.35 177 PRO A CA 1
ATOM 1340 C C . PRO A 1 188 ? -13.462 0.043 -7.978 1.00 21.42 177 PRO A C 1
ATOM 1341 O O . PRO A 1 188 ? -14.566 -0.494 -8.104 1.00 24.11 177 PRO A O 1
ATOM 1345 N N . PHE A 1 189 ? -13.271 1.359 -8.039 1.00 22.27 178 PHE A N 1
ATOM 1346 C CA . PHE A 1 189 ? -14.294 2.255 -8.588 1.00 19.82 178 PHE A CA 1
ATOM 1347 C C . PHE A 1 189 ? -13.648 3.431 -9.294 1.00 18.52 178 PHE A C 1
ATOM 1348 O O . PHE A 1 189 ? -12.480 3.770 -9.057 1.00 15.74 178 PHE A O 1
ATOM 1356 N N . MET A 1 190 ? -14.425 4.030 -10.187 1.00 21.60 179 MET A N 1
ATOM 1357 C CA . MET A 1 190 ? -14.138 5.351 -10.725 1.00 17.48 179 MET A CA 1
ATOM 1358 C C . MET A 1 190 ? -15.357 6.222 -10.483 1.00 18.80 179 MET A C 1
ATOM 1359 O O . MET A 1 190 ? -16.493 5.744 -10.592 1.00 19.29 179 MET A O 1
ATOM 1364 N N . ALA A 1 191 ? -15.135 7.489 -10.143 1.00 21.61 180 ALA A N 1
ATOM 1365 C CA . ALA A 1 191 ? -16.242 8.429 -9.958 1.00 17.74 180 ALA A CA 1
ATOM 1366 C C . ALA A 1 191 ? -15.967 9.750 -10.622 1.00 18.29 180 ALA A C 1
ATOM 1367 O O . ALA A 1 191 ? -14.823 10.166 -10.762 1.00 21.42 180 ALA A O 1
ATOM 1369 N N . LEU A 1 192 ? -17.039 10.400 -11.035 1.00 19.77 181 LEU A N 1
ATOM 1370 C CA . LEU A 1 192 ? -17.024 11.809 -11.349 1.00 15.85 181 LEU A CA 1
ATOM 1371 C C . LEU A 1 192 ? -17.293 12.543 -10.056 1.00 18.80 181 LEU A C 1
ATOM 1372 O O . LEU A 1 192 ? -18.189 12.151 -9.305 1.00 17.85 181 LEU A O 1
ATOM 1377 N N . VAL A 1 193 ? -16.496 13.579 -9.789 1.00 19.03 182 VAL A N 1
ATOM 1378 C CA . VAL A 1 193 ? -16.645 14.419 -8.612 1.00 16.90 182 VAL A CA 1
ATOM 1379 C C . VAL A 1 193 ? -16.828 15.878 -9.019 1.00 20.38 182 VAL A C 1
ATOM 1380 O O . VAL A 1 193 ? -15.956 16.432 -9.666 1.00 20.97 182 VAL A O 1
ATOM 1384 N N . LEU A 1 194 ? -17.960 16.483 -8.648 1.00 18.58 183 LEU A N 1
ATOM 1385 C CA . LEU A 1 194 ? -18.237 17.894 -8.929 1.00 14.29 183 LEU A CA 1
ATOM 1386 C C . LEU A 1 194 ? -18.105 18.749 -7.685 1.00 14.55 183 LEU A C 1
ATOM 1387 O O . LEU A 1 194 ? -18.502 18.330 -6.610 1.00 13.42 183 LEU A O 1
ATOM 1392 N N . TRP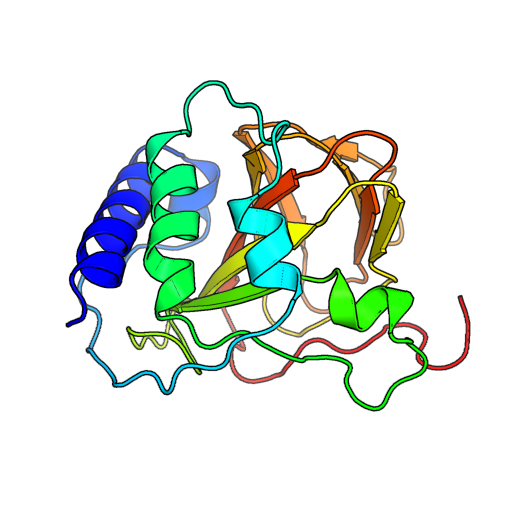 A 1 195 ? -17.522 19.938 -7.847 1.00 20.81 184 TRP A N 1
ATOM 1393 C CA . TRP A 1 195 ? -17.384 20.933 -6.781 1.00 18.19 184 TRP A CA 1
ATOM 1394 C C . TRP A 1 195 ? -18.133 22.209 -7.128 1.00 20.94 184 TRP A C 1
ATOM 1395 O O . TRP A 1 195 ? -18.216 22.609 -8.293 1.00 16.38 184 TRP A O 1
ATOM 1406 N N . ARG A 1 196 ? -18.655 22.859 -6.100 1.00 20.90 185 ARG A N 1
ATOM 1407 C CA . ARG A 1 196 ? -19.293 24.143 -6.271 1.00 17.24 185 ARG A CA 1
ATOM 1408 C C . ARG A 1 196 ? -18.983 24.936 -5.024 1.00 18.37 185 ARG A C 1
ATOM 1409 O O . ARG 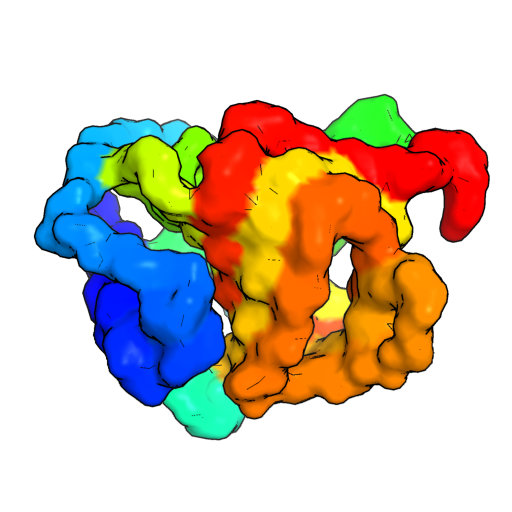A 1 196 ? -18.747 24.350 -3.968 1.00 15.71 185 ARG A O 1
ATOM 1417 N N . GLY A 1 197 ? -18.944 26.261 -5.153 1.00 18.87 186 GLY A N 1
ATOM 1418 C CA . GLY A 1 197 ? -18.632 27.123 -4.035 1.00 20.51 186 GLY A CA 1
ATOM 1419 C C . GLY A 1 197 ? -17.169 27.504 -4.003 1.00 18.03 186 GLY A C 1
ATOM 1420 O O . GLY A 1 197 ? -16.629 27.953 -4.998 1.00 22.27 186 GLY A O 1
ATOM 1421 N N . ASP A 1 198 ? -16.533 27.335 -2.853 1.00 17.31 187 ASP A N 1
ATOM 1422 C CA . ASP A 1 198 ? -15.103 27.597 -2.711 1.00 21.12 187 ASP A CA 1
ATOM 1423 C C . ASP A 1 198 ? -14.304 26.500 -3.395 1.00 18.96 187 ASP A C 1
ATOM 1424 O O . ASP A 1 198 ? -14.191 25.403 -2.873 1.00 20.95 187 ASP A O 1
ATOM 1429 N N . LEU A 1 199 ? -13.763 26.807 -4.569 1.00 18.77 188 LEU A N 1
ATOM 1430 C CA . LEU A 1 199 ? -13.081 25.829 -5.412 1.00 19.42 188 LEU A CA 1
ATOM 1431 C C . LEU A 1 199 ? -11.584 25.827 -5.174 1.00 21.41 188 LEU A C 1
ATOM 1432 O O . LEU A 1 199 ? -10.872 24.921 -5.598 1.00 24.26 188 LEU A O 1
ATOM 1437 N N . GLU A 1 200 ? -11.114 26.850 -4.480 1.00 24.83 189 GLU A N 1
ATOM 1438 C CA . GLU A 1 200 ? -9.685 27.117 -4.389 1.00 31.81 189 GLU A CA 1
ATOM 1439 C C . GLU A 1 200 ? -9.005 26.349 -3.256 1.00 25.87 189 GLU A C 1
ATOM 1440 O O . GLU A 1 200 ? -7.842 25.996 -3.368 1.00 26.11 189 GLU A O 1
ATOM 1446 N N . THR A 1 201 ? -9.744 26.063 -2.188 1.00 27.96 190 THR A N 1
ATOM 1447 C CA . THR A 1 201 ? -9.194 25.386 -1.000 1.00 26.41 190 THR A CA 1
ATOM 1448 C C . THR A 1 201 ? -9.056 23.870 -1.189 1.00 27.14 190 THR A C 1
ATOM 1449 O O . THR A 1 201 ? -10.054 23.165 -1.336 1.00 32.22 190 THR A O 1
ATOM 1453 N N . ALA A 1 202 ? -7.823 23.365 -1.182 1.00 23.00 191 ALA A N 1
ATOM 1454 C CA . ALA A 1 202 ? -7.594 21.927 -1.373 1.00 28.83 191 ALA A CA 1
ATOM 1455 C C . ALA A 1 202 ? -8.101 21.091 -0.187 1.00 24.57 191 ALA A C 1
ATOM 1456 O O . ALA A 1 202 ? -8.076 21.547 0.954 1.00 31.46 191 ALA A O 1
ATOM 1458 N N . PRO A 1 203 ? -8.559 19.858 -0.453 1.00 27.56 192 PRO A N 1
ATOM 1459 C CA . PRO A 1 203 ? -8.939 18.924 0.626 1.00 23.15 192 PRO A CA 1
ATOM 1460 C C . PRO A 1 203 ? -7.803 18.661 1.628 1.00 23.23 192 PRO A C 1
ATOM 1461 O O . PRO A 1 203 ? -6.631 18.634 1.240 1.00 19.38 192 PRO A O 1
ATOM 1465 N N . VAL A 1 204 ? -8.149 18.504 2.905 1.00 21.85 193 VAL A N 1
ATOM 1466 C CA . VAL A 1 204 ? -7.170 18.140 3.929 1.00 23.73 193 VAL A CA 1
ATOM 1467 C C . VAL A 1 204 ? -7.669 16.920 4.710 1.00 28.99 193 VAL A C 1
ATOM 1468 O O . VAL A 1 204 ? -8.874 16.659 4.769 1.00 26.89 193 VAL A O 1
ATOM 1472 N N . LEU A 1 205 ? -6.747 16.161 5.290 1.00 22.56 194 LEU A N 1
ATOM 1473 C CA . LEU A 1 205 ? -7.123 15.025 6.117 1.00 22.69 194 LEU A CA 1
ATOM 1474 C C . LEU A 1 205 ? -7.830 15.519 7.381 1.00 27.41 194 LEU A C 1
ATOM 1475 O O . LEU A 1 205 ? -7.405 16.508 7.976 1.00 28.80 194 LEU A O 1
ATOM 1480 N N . THR A 1 206 ? -8.909 14.857 7.792 1.00 21.24 195 THR A N 1
ATOM 1481 C CA . THR A 1 206 ? -9.608 15.291 8.997 1.00 25.21 195 THR A CA 1
ATOM 1482 C C . THR A 1 206 ? -8.750 14.967 10.225 1.00 26.65 195 THR A C 1
ATOM 1483 O O . THR A 1 206 ? -8.748 15.700 11.216 1.00 23.21 195 THR A O 1
ATOM 1487 N N . TYR A 1 207 ? -7.996 13.875 10.140 1.00 29.97 196 TYR A N 1
ATOM 1488 C CA . TYR A 1 207 ? -7.128 13.459 11.234 1.00 24.07 196 TYR A CA 1
ATOM 1489 C C . TYR A 1 207 ? -5.685 13.309 10.763 1.00 23.98 196 TYR A C 1
ATOM 1490 O O . TYR A 1 207 ? -5.206 12.196 10.574 1.00 24.14 196 TYR A O 1
ATOM 1499 N N . PRO A 1 208 ? -4.980 14.435 10.581 1.00 25.15 197 PRO A N 1
ATOM 1500 C CA . PRO A 1 208 ? -3.608 14.389 10.056 1.00 29.18 197 PRO A CA 1
ATOM 1501 C C . PRO A 1 208 ? -2.639 13.543 10.894 1.00 29.35 197 PRO A C 1
ATOM 1502 O O . PRO A 1 208 ? -1.567 13.194 10.399 1.00 34.22 197 PRO A O 1
ATOM 1506 N N . GLU A 1 209 ? -3.020 13.184 12.114 1.00 26.82 198 GLU A N 1
ATOM 1507 C CA . GLU A 1 209 ? -2.137 12.426 12.983 1.00 28.24 198 GLU A CA 1
ATOM 1508 C C . GLU A 1 209 ? -2.671 11.046 13.333 1.00 37.85 198 GLU A C 1
ATOM 1509 O O . GLU A 1 209 ? -1.894 10.153 13.675 1.00 41.12 198 GLU A O 1
ATOM 1515 N N . GLY A 1 210 ? -3.987 10.867 13.251 1.00 35.98 199 GLY A N 1
ATOM 1516 C CA . GLY A 1 210 ? -4.603 9.645 13.739 1.00 35.61 199 GLY A CA 1
ATOM 1517 C C . GLY A 1 210 ? -5.055 8.669 12.678 1.00 33.14 199 GLY A C 1
ATOM 1518 O O . GLY A 1 210 ? -4.431 8.565 11.629 1.00 38.38 199 GLY A 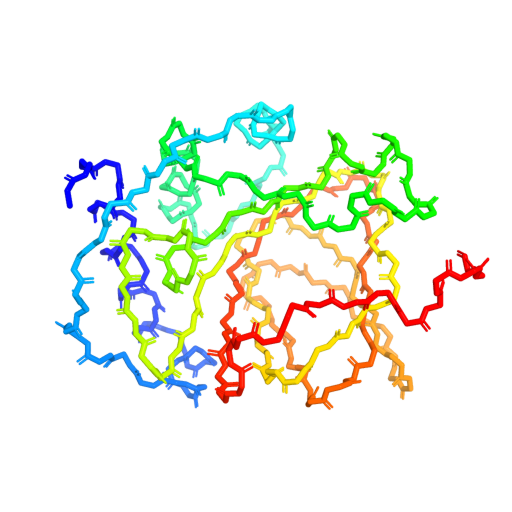O 1
ATOM 1519 N N . GLU A 1 211 ? -6.117 7.928 12.998 1.00 41.95 200 GLU A N 1
ATOM 1520 C CA . GLU A 1 211 ? -6.916 7.139 12.049 1.00 41.63 200 GLU A CA 1
ATOM 1521 C C . GLU A 1 211 ? -6.111 6.220 11.132 1.00 48.61 200 GLU A C 1
ATOM 1522 O O . GLU A 1 211 ? -6.687 5.480 10.314 1.00 50.12 200 GLU A O 1
#

InterPro domains:
  IPR011051 RmlC-like cupin domain superfamily [SSF51182] (86-183)
  IPR014710 RmlC-like jelly roll fold [G3DSA:2.60.120.10] (1-201)
  IPR031723 Dimethlysulfonioproprionate lyase [PF16867] (39-179)

Secondary structure (DSSP, 8-state):
--HHHHHHHHHHHHHHHH-HHHHHH----S--EE-----B--HHHHHHHH-S----SS-HHHHHHHHHHTTT-B---TTTTSS--HHHHTT-EEEEEESTTSSEE-SS-EEEEEEE-SS-EEEEEE-SSEEEEEEEEE-EEEEETTS--EEE-TT-EEEE-TT--EEEE-SS--EEEEEEEES--SS--EES-SS--

Radius of gyration: 15.38 Å; Cα contacts (8 Å, |Δi|>4): 438; chains: 1; bounding box: 34×36×42 Å